Protein AF-0000000078673246 (afdb_homodimer)

Organism: Tetraodon nigroviridis (NCBI:txid99883)

InterPro domains:
  IPR000971 Globin [PF00042] (27-136)
  IPR000971 Globin [PS01033] (2-143)
  IPR002338 Hemoglobin, alpha-type [PR00612] (16-28)
  IPR002338 Hemoglobin, alpha-type [PR00612] (33-43)
  IPR002338 Hemoglobin, alpha-type [PR00612] (49-58)
  IPR002338 Hemoglobin, alpha-type [PR00612] (76-89)
  IPR002338 Hemoglobin, alpha-type [PR00612] (124-140)
  IPR002338 Hemoglobin, alpha-type [cd08927] (3-143)
  IPR002339 Hemoglobin, pi [PR00815] (4-29)
  IPR002339 Hemoglobin, pi [PR00815] (50-59)
  IPR002339 Hemoglobin, pi [PR00815] (74-84)
  IPR002339 Hemoglobin, pi [PR00815] (106-117)
  IPR009050 Globin-like superfamily [SSF46458] (2-143)
  IPR012292 Globin/Protoglobin [G3DSA:1.10.490.10] (2-143)
  IPR050056 Hemoglobin and related oxygen transporters [PTHR11442] (1-143)

Radius of gyration: 19.01 Å; Cα contacts (8 Å, |Δi|>4): 379; chains: 2; bounding box: 44×48×46 Å

Nearest PDB structures (foldseek):
  2aa1-assembly1_A  TM=9.921E-01  e=1.156E-14  Trematomus newnesi
  3gkv-assembly1_A  TM=9.927E-01  e=1.622E-14  Trematomus bernacchii
  1out-assembly1_A  TM=9.884E-01  e=4.068E-14  Oncorhynchus mykiss
  6iyh-assembly1_A-2  TM=9.780E-01  e=3.768E-13  Acipenser persicus
  6iyi-assembly1_A-2  TM=9.779E-01  e=1.093E-12  Acipenser stellatus

pLDDT: mean 97.33, std 4.17, range [61.5, 98.88]

Foldseek 3Di:
DQADPLLLVLQLVLCVVCVVPQLVLLLQLQQCLCVVVVVQCVLVVPDPDSHRPDPVSSVVSSVVSVLVVQCSVVVVPLLVSCVVLLCCCVPVSNPDLVVLLSSLVSSLVSSCVVPVVSCDPVSVVSSNVSSVVNSVSSCVVND/DQADPVLLVLVLVLCVVCVVPQLVLLLQLQQCLCVVVVVQCVLVVPDPDSHRPDPVSSVVSSVVSVLVVQCSVVVVPLLVSCVVLLCCCVPPSNPDLVVLLSSLVSSLVSSCVVPVVSCDVVSVVSSNVSSVVNSVSSCVVND

Structure (mmCIF, N/CA/C/O backbone):
data_AF-0000000078673246-model_v1
#
loop_
_entity.id
_entity.type
_entity.pdbx_description
1 polymer '(spotted green pufferfish) hypothetical protein'
#
loop_
_atom_site.group_PDB
_atom_site.id
_atom_site.type_symbol
_atom_site.label_atom_id
_atom_site.label_alt_id
_atom_site.label_comp_id
_atom_site.label_asym_id
_atom_site.label_entity_id
_atom_site.label_seq_id
_atom_site.pdbx_PDB_ins_code
_atom_site.Cartn_x
_atom_site.Cartn_y
_atom_site.Cartn_z
_atom_site.occupancy
_atom_site.B_iso_or_equiv
_atom_site.auth_seq_id
_atom_site.auth_comp_id
_atom_site.auth_asym_id
_atom_site.auth_atom_id
_atom_site.pdbx_PDB_model_num
ATOM 1 N N . MET A 1 1 ? -14.875 9.75 -2.367 1 61.78 1 MET A N 1
ATOM 2 C CA . MET A 1 1 ? -16.094 9.344 -1.663 1 61.78 1 MET A CA 1
ATOM 3 C C . MET A 1 1 ? -16.156 9.977 -0.279 1 61.78 1 MET A C 1
ATOM 5 O O . MET A 1 1 ? -15.125 10.281 0.319 1 61.78 1 MET A O 1
ATOM 9 N N . SER A 1 2 ? -17.25 10.531 0.011 1 85.94 2 SER A N 1
ATOM 10 C CA . SER A 1 2 ? -17.469 11.18 1.298 1 85.94 2 SER A CA 1
ATOM 11 C C . SER A 1 2 ? -17.297 10.203 2.451 1 85.94 2 SER A C 1
ATOM 13 O O . SER A 1 2 ? -17.625 9.023 2.326 1 85.94 2 SER A O 1
ATOM 15 N N . LEU A 1 3 ? -16.578 10.594 3.539 1 97.75 3 LEU A N 1
ATOM 16 C CA . LEU A 1 3 ? -16.391 9.789 4.738 1 97.75 3 LEU A CA 1
ATOM 17 C C . LEU A 1 3 ? -17.688 9.688 5.531 1 97.75 3 LEU A C 1
ATOM 19 O O . LEU A 1 3 ? -18.328 10.703 5.828 1 97.75 3 LEU A O 1
ATOM 23 N N . THR A 1 4 ? -18.125 8.539 5.789 1 98 4 THR A N 1
ATOM 24 C CA . THR A 1 4 ? -19.297 8.328 6.637 1 98 4 THR A CA 1
ATOM 25 C C . THR A 1 4 ? -18.969 8.617 8.102 1 98 4 THR A C 1
ATOM 27 O O . THR A 1 4 ? -17.797 8.812 8.445 1 98 4 THR A O 1
ATOM 30 N N . LYS A 1 5 ? -20.031 8.664 8.977 1 98.19 5 LYS A N 1
ATOM 31 C CA . LYS A 1 5 ? -19.828 8.812 10.414 1 98.19 5 LYS A CA 1
ATOM 32 C C . LYS A 1 5 ? -18.953 7.684 10.961 1 98.19 5 LYS A C 1
ATOM 34 O O . LYS A 1 5 ? -18.109 7.906 11.82 1 98.19 5 LYS A O 1
ATOM 39 N N . THR A 1 6 ? -19.172 6.457 10.438 1 98.25 6 THR A N 1
ATOM 40 C CA . THR A 1 6 ? -18.406 5.289 10.859 1 98.25 6 THR A CA 1
ATOM 41 C C . THR A 1 6 ? -16.938 5.426 10.461 1 98.25 6 THR A C 1
ATOM 43 O O . THR A 1 6 ? -16.047 5.129 11.25 1 98.25 6 THR A O 1
ATOM 46 N N . ASP A 1 7 ? -16.703 5.902 9.227 1 98.62 7 ASP A N 1
ATOM 47 C CA . ASP A 1 7 ? -15.328 6.141 8.773 1 98.62 7 ASP A CA 1
ATOM 48 C C . ASP A 1 7 ? -14.609 7.125 9.695 1 98.62 7 ASP A C 1
ATOM 50 O O . ASP A 1 7 ? -13.492 6.859 10.141 1 98.62 7 ASP A O 1
ATOM 54 N N . LYS A 1 8 ? -15.273 8.25 9.945 1 98.81 8 LYS A N 1
ATOM 55 C CA . LYS A 1 8 ? -14.656 9.312 10.742 1 98.81 8 LYS A CA 1
ATOM 56 C C . LYS A 1 8 ? -14.359 8.828 12.156 1 98.81 8 LYS A C 1
ATOM 58 O O . LYS A 1 8 ? -13.289 9.117 12.703 1 98.81 8 LYS A O 1
ATOM 63 N N . ALA A 1 9 ? -15.227 8.094 12.758 1 98.75 9 ALA A N 1
ATOM 64 C CA . ALA A 1 9 ? -15.023 7.566 14.109 1 98.75 9 ALA A CA 1
ATOM 65 C C . ALA A 1 9 ? -13.844 6.598 14.148 1 98.75 9 ALA A C 1
ATOM 67 O O . ALA A 1 9 ? -13.039 6.629 15.07 1 98.75 9 ALA A O 1
ATOM 68 N N . ALA A 1 10 ? -13.758 5.703 13.164 1 98.81 10 ALA A N 1
ATOM 69 C CA . ALA A 1 10 ? -12.672 4.73 13.086 1 98.81 10 ALA A CA 1
ATOM 70 C C . ALA A 1 10 ? -11.32 5.426 12.922 1 98.81 10 ALA A C 1
ATOM 72 O O . ALA A 1 10 ? -10.336 5.039 13.555 1 98.81 10 ALA A O 1
ATOM 73 N N . VAL A 1 11 ? -11.297 6.445 12.094 1 98.88 11 VAL A N 1
ATOM 74 C CA . VAL A 1 11 ? -10.062 7.188 11.852 1 98.88 11 VAL A CA 1
ATOM 75 C C . VAL A 1 11 ? -9.625 7.902 13.133 1 98.88 11 VAL A C 1
ATOM 77 O O . VAL A 1 11 ? -8.453 7.863 13.5 1 98.88 11 V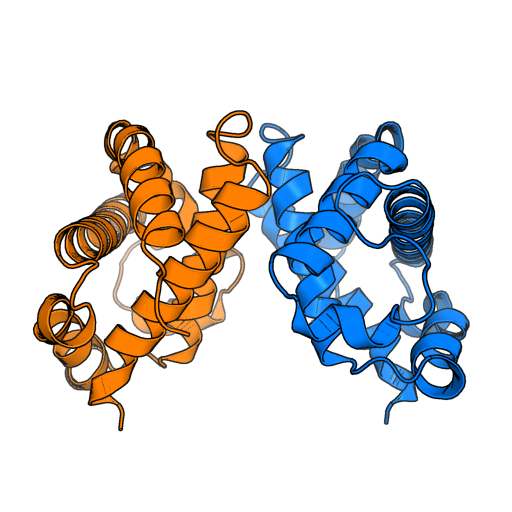AL A O 1
ATOM 80 N N . LYS A 1 12 ? -10.547 8.562 13.812 1 98.81 12 LYS A N 1
ATOM 81 C CA . LYS A 1 12 ? -10.219 9.266 15.047 1 98.81 12 LYS A CA 1
ATOM 82 C C . LYS A 1 12 ? -9.719 8.305 16.109 1 98.81 12 LYS A C 1
ATOM 84 O O . LYS A 1 12 ? -8.766 8.602 16.828 1 98.81 12 LYS A O 1
ATOM 89 N N . ALA A 1 13 ? -10.336 7.188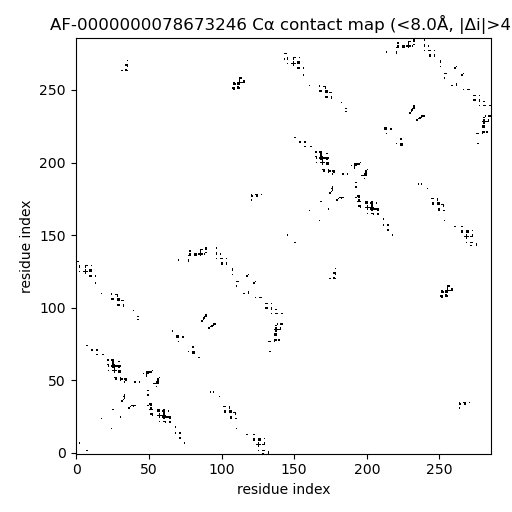 16.25 1 98.81 13 ALA A N 1
ATOM 90 C CA . ALA A 1 13 ? -9.906 6.18 17.219 1 98.81 13 ALA A CA 1
ATOM 91 C C . ALA A 1 13 ? -8.5 5.676 16.891 1 98.81 13 ALA A C 1
ATOM 93 O O . ALA A 1 13 ? -7.664 5.531 17.781 1 98.81 13 ALA A O 1
ATOM 94 N N . LEU A 1 14 ? -8.273 5.367 15.641 1 98.75 14 LEU A N 1
ATOM 95 C CA . LEU A 1 14 ? -6.949 4.926 15.211 1 98.75 14 LEU A CA 1
ATOM 96 C C . LEU A 1 14 ? -5.902 6.004 15.477 1 98.75 14 LEU A C 1
ATOM 98 O O . LEU A 1 14 ? -4.812 5.711 15.969 1 98.75 14 LEU A O 1
ATOM 102 N N . TRP A 1 15 ? -6.246 7.238 15.148 1 98.75 15 TRP A N 1
ATOM 103 C CA . TRP A 1 15 ? -5.312 8.344 15.344 1 98.75 15 TRP A CA 1
ATOM 104 C C . TRP A 1 15 ? -4.938 8.492 16.812 1 98.75 15 TRP A C 1
ATOM 106 O O . TRP A 1 15 ? -3.799 8.828 17.141 1 98.75 15 TRP A O 1
ATOM 116 N N . ASN A 1 16 ? -5.879 8.289 17.703 1 98.44 16 ASN A N 1
ATOM 117 C CA . ASN A 1 16 ? -5.59 8.359 19.125 1 98.44 16 ASN A CA 1
ATOM 118 C C . ASN A 1 16 ? -4.461 7.406 19.516 1 98.44 16 ASN A C 1
ATOM 120 O O . ASN A 1 16 ? -3.689 7.695 20.438 1 98.44 16 ASN A O 1
ATOM 124 N N . LYS A 1 17 ? -4.363 6.324 18.859 1 97.88 17 LYS A N 1
ATOM 125 C CA . LYS A 1 17 ? -3.27 5.383 19.078 1 97.88 17 LYS A CA 1
ATOM 126 C C . LYS A 1 17 ? -1.996 5.844 18.375 1 97.88 17 LYS A C 1
ATOM 128 O O . LYS A 1 17 ? -0.914 5.832 18.969 1 97.88 17 LYS A O 1
ATOM 133 N N . LEU A 1 18 ? -2.104 6.277 17.125 1 98.38 18 LEU A N 1
ATOM 134 C CA . LEU A 1 18 ? -0.963 6.637 16.297 1 98.38 18 LEU A CA 1
ATOM 135 C C . LEU A 1 18 ? -0.263 7.879 16.828 1 98.38 18 LEU A C 1
ATOM 137 O O . LEU A 1 18 ? 0.96 8 16.734 1 98.38 18 LEU A O 1
ATOM 141 N N . SER A 1 19 ? -1.047 8.773 17.406 1 97.69 19 SER A N 1
ATOM 142 C CA . SER A 1 19 ? -0.532 10.086 17.797 1 97.69 19 SER A CA 1
ATOM 143 C C . SER A 1 19 ? 0.529 9.961 18.891 1 97.69 19 SER A C 1
ATOM 145 O O . SER A 1 19 ? 1.332 10.875 19.078 1 97.69 19 SER A O 1
ATOM 147 N N . LYS A 1 20 ? 0.595 8.852 19.531 1 97.25 20 LYS A N 1
ATOM 148 C CA . LYS A 1 20 ? 1.567 8.609 20.594 1 97.25 20 LYS A CA 1
ATOM 149 C C . LYS A 1 20 ? 2.922 8.203 20.016 1 97.25 20 LYS A C 1
ATOM 151 O O . LYS A 1 20 ? 3.93 8.203 20.719 1 97.25 20 LYS A O 1
ATOM 156 N N . SER A 1 21 ? 2.932 7.918 18.688 1 97.25 21 SER A N 1
ATOM 157 C CA . SER A 1 21 ? 4.145 7.43 18.047 1 97.25 21 SER A CA 1
ATOM 158 C C . SER A 1 21 ? 4.363 8.109 16.703 1 97.25 21 SER A C 1
ATOM 160 O O . SER A 1 21 ? 4.871 7.496 15.758 1 97.25 21 SER A O 1
ATOM 162 N N . VAL A 1 22 ? 3.977 9.297 16.547 1 97 22 VAL A N 1
ATOM 163 C CA . VAL A 1 22 ? 3.955 9.953 15.242 1 97 22 VAL A CA 1
ATOM 164 C C . VAL A 1 22 ? 5.383 10.102 14.719 1 97 22 VAL A C 1
ATOM 166 O O . VAL A 1 22 ? 5.613 10.016 13.508 1 97 22 VAL A O 1
ATOM 169 N N . ASP A 1 23 ? 6.387 10.312 15.648 1 97.62 23 ASP A N 1
ATOM 170 C CA . ASP A 1 23 ? 7.773 10.461 15.211 1 97.62 23 ASP A CA 1
ATOM 171 C C . ASP A 1 23 ? 8.281 9.188 14.539 1 97.62 23 ASP A C 1
ATOM 173 O O . ASP A 1 23 ? 8.898 9.25 13.477 1 97.62 23 ASP A O 1
ATOM 177 N N . VAL A 1 24 ? 8 8.078 15.18 1 98.12 24 VAL A N 1
ATOM 178 C CA . VAL A 1 24 ? 8.445 6.789 14.648 1 98.12 24 VAL A CA 1
ATOM 179 C C . VAL A 1 24 ? 7.699 6.48 13.359 1 98.12 24 VAL A C 1
ATOM 181 O O . VAL A 1 24 ? 8.312 6.102 12.359 1 98.12 24 VAL A O 1
ATOM 184 N N . ILE A 1 25 ? 6.387 6.699 13.289 1 98.69 25 ILE A N 1
ATOM 185 C CA . ILE A 1 25 ? 5.562 6.395 12.117 1 98.69 25 ILE A CA 1
ATOM 186 C C . ILE A 1 25 ? 6 7.266 10.945 1 98.69 25 ILE A C 1
ATOM 188 O O . ILE A 1 25 ? 6.207 6.766 9.836 1 98.69 25 ILE A O 1
ATOM 192 N N . GLY A 1 26 ? 6.141 8.562 11.211 1 98.81 26 GLY A N 1
ATOM 193 C CA . GLY A 1 26 ? 6.527 9.484 10.164 1 98.81 26 GLY A CA 1
ATOM 194 C C . GLY A 1 26 ? 7.902 9.203 9.586 1 98.81 26 GLY A C 1
ATOM 195 O O . GLY A 1 26 ? 8.086 9.219 8.367 1 98.81 26 GLY A O 1
ATOM 196 N N . ALA A 1 27 ? 8.891 8.977 10.484 1 98.75 27 ALA A N 1
ATOM 197 C CA . ALA A 1 27 ? 10.25 8.664 10.039 1 98.75 27 ALA A CA 1
ATOM 198 C C . ALA A 1 27 ? 10.266 7.41 9.164 1 98.75 27 ALA A C 1
ATOM 200 O O . ALA A 1 27 ? 10.898 7.395 8.109 1 98.75 27 ALA A O 1
ATOM 201 N N . GLU A 1 28 ? 9.555 6.406 9.586 1 98.75 28 GLU A N 1
ATOM 202 C CA . GLU A 1 28 ? 9.508 5.141 8.859 1 98.75 28 GLU A CA 1
ATOM 203 C C . GLU A 1 28 ? 8.773 5.301 7.527 1 98.75 28 GLU A C 1
ATOM 205 O O . GLU A 1 28 ? 9.266 4.871 6.484 1 98.75 28 GLU A O 1
ATOM 210 N N . ALA A 1 29 ? 7.617 5.957 7.527 1 98.88 29 ALA A N 1
ATOM 211 C CA . ALA A 1 29 ? 6.789 6.07 6.332 1 98.88 29 ALA A CA 1
ATOM 212 C C . ALA A 1 29 ? 7.453 6.957 5.281 1 98.88 29 ALA A C 1
ATOM 214 O O . ALA A 1 29 ? 7.539 6.582 4.109 1 98.88 29 ALA A O 1
ATOM 215 N N . PHE A 1 30 ? 7.914 8.102 5.742 1 98.88 30 PHE A N 1
ATOM 216 C CA . PHE A 1 30 ? 8.562 9.023 4.816 1 98.88 30 PHE A CA 1
ATOM 217 C C . PHE A 1 30 ? 9.867 8.438 4.293 1 98.88 30 PHE A C 1
ATOM 219 O O . PHE A 1 30 ? 10.164 8.539 3.1 1 98.88 30 PHE A O 1
ATOM 226 N N . GLY A 1 31 ? 10.633 7.859 5.129 1 98.81 31 GLY A N 1
ATOM 227 C CA . GLY A 1 31 ? 11.844 7.188 4.703 1 98.81 31 GLY A CA 1
ATOM 228 C C . GLY A 1 31 ? 11.594 6.082 3.693 1 98.81 31 GLY A C 1
ATOM 229 O O . GLY A 1 31 ? 12.32 5.961 2.705 1 98.81 31 GLY A O 1
ATOM 230 N N . ARG A 1 32 ? 10.617 5.258 3.902 1 98.81 32 ARG A N 1
ATOM 231 C CA . ARG A 1 32 ? 10.258 4.203 2.959 1 98.81 32 ARG A CA 1
ATOM 232 C C . ARG A 1 32 ? 9.82 4.789 1.622 1 98.81 32 ARG A C 1
ATOM 234 O O . ARG A 1 32 ? 10.125 4.238 0.563 1 98.81 32 ARG A O 1
ATOM 241 N N . MET A 1 33 ? 9.094 5.922 1.707 1 98.81 33 MET A N 1
ATOM 242 C CA . MET A 1 33 ? 8.711 6.535 0.438 1 98.81 33 MET A CA 1
ATOM 243 C C . MET A 1 33 ? 9.945 6.871 -0.394 1 98.81 33 MET A C 1
ATOM 245 O O . MET A 1 33 ? 10.016 6.531 -1.576 1 98.81 33 MET A O 1
ATOM 249 N N . LEU A 1 34 ? 10.945 7.492 0.223 1 98.62 34 LEU A N 1
ATOM 250 C CA . LEU A 1 34 ? 12.141 7.902 -0.502 1 98.62 34 LEU A CA 1
ATOM 251 C C . LEU A 1 34 ? 12.906 6.691 -1.024 1 98.62 34 LEU A C 1
ATOM 253 O O . LEU A 1 34 ? 13.445 6.723 -2.133 1 98.62 34 LEU A O 1
ATOM 257 N N . LEU A 1 35 ? 12.938 5.672 -0.293 1 98.19 35 LEU A N 1
ATOM 258 C CA . LEU A 1 35 ? 13.742 4.504 -0.641 1 98.19 35 LEU A CA 1
ATOM 259 C C . LEU A 1 35 ? 13.016 3.633 -1.666 1 98.19 35 LEU A C 1
ATOM 261 O O . LEU A 1 35 ? 13.625 3.182 -2.639 1 98.19 35 LEU A O 1
ATOM 265 N N . VAL A 1 36 ? 11.758 3.367 -1.531 1 97.88 36 VAL A N 1
ATOM 266 C CA . VAL A 1 36 ? 10.977 2.443 -2.348 1 97.88 36 VAL A CA 1
ATOM 267 C C . VAL A 1 36 ? 10.539 3.135 -3.637 1 97.88 36 VAL A C 1
ATOM 269 O O . VAL A 1 36 ? 10.445 2.498 -4.688 1 97.88 36 VAL A O 1
ATOM 272 N N . TYR A 1 37 ? 10.258 4.395 -3.533 1 97.75 37 TYR A N 1
ATOM 273 C CA . TYR A 1 37 ? 9.844 5.207 -4.672 1 97.75 37 TYR A CA 1
ATOM 274 C C . TYR A 1 37 ? 10.844 6.328 -4.938 1 97.75 37 TYR A C 1
ATOM 276 O O . TYR A 1 37 ? 10.516 7.508 -4.773 1 97.75 37 TYR A O 1
ATOM 284 N N . PRO A 1 38 ? 11.969 5.98 -5.48 1 97.19 38 PRO A N 1
ATOM 285 C CA . PRO A 1 38 ? 13.07 6.934 -5.559 1 97.19 38 PRO A CA 1
ATOM 286 C C . PRO A 1 38 ? 12.773 8.117 -6.477 1 97.19 38 PRO A C 1
ATOM 288 O O . PRO A 1 38 ? 13.445 9.148 -6.406 1 97.19 38 PRO A O 1
ATOM 291 N N . GLN A 1 39 ? 11.766 8.039 -7.34 1 96.81 39 GLN A N 1
ATOM 292 C CA . GLN A 1 39 ? 11.383 9.164 -8.18 1 96.81 39 GLN A CA 1
ATOM 293 C C . GLN A 1 39 ? 10.906 10.344 -7.332 1 96.81 39 GLN A C 1
ATOM 295 O O . GLN A 1 39 ? 10.883 11.484 -7.801 1 96.81 39 GLN A O 1
ATOM 300 N N . THR A 1 40 ? 10.539 10.141 -6.055 1 98.06 40 THR A N 1
ATOM 301 C CA . THR A 1 40 ? 10.062 11.203 -5.176 1 98.06 40 THR A CA 1
ATOM 302 C C . THR A 1 40 ? 11.227 12.031 -4.648 1 98.06 40 THR A C 1
ATOM 304 O O . THR A 1 40 ? 11.023 13.133 -4.133 1 98.06 40 THR A O 1
ATOM 307 N N . LYS A 1 41 ? 12.43 11.555 -4.77 1 97.69 41 LYS A N 1
ATOM 308 C CA . LYS A 1 41 ? 13.609 12.219 -4.234 1 97.69 41 LYS A CA 1
ATOM 309 C C . LYS A 1 41 ? 13.852 13.555 -4.926 1 97.69 41 LYS A C 1
ATOM 311 O O . LYS A 1 41 ? 14.531 14.43 -4.383 1 97.69 41 LYS A O 1
ATOM 316 N N . ILE A 1 42 ? 13.258 13.719 -6.09 1 97.56 42 ILE A N 1
ATOM 317 C CA . ILE A 1 42 ? 13.508 14.906 -6.895 1 97.56 42 ILE A CA 1
ATOM 318 C C . ILE A 1 42 ? 13.062 16.156 -6.125 1 97.56 42 ILE A C 1
ATOM 320 O O . ILE A 1 42 ? 13.648 17.219 -6.277 1 97.56 42 ILE A O 1
ATOM 324 N N . TYR A 1 43 ? 12.117 16.062 -5.23 1 97.44 43 TYR A N 1
ATOM 325 C CA . TYR A 1 43 ? 11.547 17.188 -4.508 1 97.44 43 TYR A CA 1
ATOM 326 C C . TYR A 1 43 ? 12.398 17.562 -3.297 1 97.44 43 TYR A C 1
ATOM 328 O O . TYR A 1 43 ? 12.172 18.578 -2.656 1 97.44 43 TYR A O 1
ATOM 336 N N . PHE A 1 44 ? 13.414 16.734 -3.047 1 98.12 44 PHE A N 1
ATOM 337 C CA . PHE A 1 44 ? 14.227 16.906 -1.851 1 98.12 44 PHE A CA 1
ATOM 338 C C . PHE A 1 44 ? 15.711 16.938 -2.205 1 98.12 44 PHE A C 1
ATOM 340 O O . PHE A 1 44 ? 16.562 16.609 -1.372 1 98.12 44 PHE A O 1
ATOM 347 N N . SER A 1 45 ? 16.031 17.219 -3.402 1 94.19 45 SER A N 1
ATOM 348 C CA . SER A 1 45 ? 17.375 17.156 -3.971 1 94.19 45 SER A CA 1
ATOM 349 C C . SER A 1 45 ? 18.312 18.141 -3.295 1 94.19 45 SER A C 1
ATOM 351 O O . SER A 1 45 ? 19.531 18 -3.367 1 94.19 45 SER A O 1
ATOM 353 N N . LYS A 1 46 ? 17.719 19.156 -2.582 1 95.5 46 LYS A N 1
ATOM 354 C CA . LYS A 1 46 ? 18.547 20.188 -1.971 1 95.5 46 LYS A CA 1
ATOM 355 C C . LYS A 1 46 ? 18.953 19.797 -0.554 1 95.5 46 LYS A C 1
ATOM 357 O O . LYS A 1 46 ? 19.734 20.5 0.092 1 95.5 46 LYS A O 1
ATOM 362 N N . TRP A 1 47 ? 18.438 18.656 -0.128 1 96.25 47 TRP A N 1
ATOM 363 C CA . TRP A 1 47 ? 18.781 18.188 1.212 1 96.25 47 TRP A CA 1
ATOM 364 C C . TRP A 1 47 ? 20.172 17.578 1.233 1 96.25 47 TRP A C 1
ATOM 366 O O . TRP A 1 47 ? 20.641 17.031 0.228 1 96.25 47 TRP A O 1
ATOM 376 N N . GLY A 1 48 ? 20.844 17.719 2.297 1 95 48 GLY A N 1
ATOM 377 C CA . GLY A 1 48 ? 22.188 17.172 2.449 1 95 48 GLY A CA 1
ATOM 378 C C . GLY A 1 48 ? 22.203 15.664 2.604 1 95 48 GLY A C 1
ATOM 379 O O . GLY A 1 48 ? 23.141 15 2.168 1 95 48 GLY A O 1
ATOM 380 N N . ASP A 1 49 ? 21.25 15.055 3.344 1 97.19 49 ASP A N 1
ATOM 381 C CA . ASP A 1 49 ? 21.188 13.617 3.613 1 97.19 49 ASP A CA 1
ATOM 382 C C . ASP A 1 49 ? 19.734 13.125 3.572 1 97.19 49 ASP A C 1
ATOM 384 O O . ASP A 1 49 ? 18.969 13.344 4.512 1 97.19 49 ASP A O 1
ATOM 388 N N . ILE A 1 50 ? 19.391 12.367 2.541 1 96.94 50 ILE A N 1
ATOM 389 C CA . ILE A 1 50 ? 18.016 11.906 2.395 1 96.94 50 ILE A CA 1
ATOM 390 C C . ILE A 1 50 ? 17.938 10.406 2.66 1 96.94 50 ILE A C 1
ATOM 392 O O . ILE A 1 50 ? 17 9.734 2.227 1 96.94 50 ILE A O 1
ATOM 396 N N . SER A 1 51 ? 19.047 9.82 3.299 1 96.75 51 SER A N 1
ATOM 397 C CA . SER A 1 51 ? 19.062 8.398 3.6 1 96.75 51 SER A CA 1
ATOM 398 C C . SER A 1 51 ? 18.047 8.047 4.68 1 96.75 51 SER A C 1
ATOM 400 O O . SER A 1 51 ? 17.688 8.891 5.5 1 96.75 51 SER A O 1
ATOM 402 N N . PHE A 1 52 ? 17.578 6.812 4.629 1 97.19 52 PHE A N 1
ATOM 403 C CA . PHE A 1 52 ? 16.656 6.32 5.645 1 97.19 52 PHE A CA 1
ATOM 404 C C . PHE A 1 52 ? 17.234 6.52 7.043 1 97.19 52 PHE A C 1
ATOM 406 O O . PHE A 1 52 ? 18.375 6.129 7.309 1 97.19 52 PHE A O 1
ATOM 413 N N . GLY A 1 53 ? 16.547 7.188 7.91 1 96.06 53 GLY A N 1
ATOM 414 C CA . GLY A 1 53 ? 16.953 7.375 9.289 1 96.06 53 GLY A CA 1
ATOM 415 C C . GLY A 1 53 ? 17.75 8.648 9.508 1 96.06 53 GLY A C 1
ATOM 416 O O . GLY A 1 53 ? 18.078 9 10.648 1 96.06 53 GLY A O 1
ATOM 417 N N . SER A 1 54 ? 18.094 9.391 8.477 1 97.94 54 SER A N 1
ATOM 418 C CA . SER A 1 54 ? 18.781 10.656 8.648 1 97.94 54 SER A CA 1
ATOM 419 C C . SER A 1 54 ? 17.922 11.664 9.398 1 97.94 54 SER A C 1
ATOM 421 O O . SER A 1 54 ? 16.703 11.508 9.461 1 97.94 54 SER A O 1
ATOM 423 N N . SER A 1 55 ? 18.531 12.711 9.953 1 98.12 55 SER A N 1
ATOM 424 C CA . SER A 1 55 ? 17.828 13.734 10.719 1 98.12 55 SER A CA 1
ATOM 425 C C . SER A 1 55 ? 16.812 14.477 9.844 1 98.12 55 SER A C 1
ATOM 427 O O . SER A 1 55 ? 15.695 14.758 10.273 1 98.12 55 SER A O 1
ATOM 429 N N . GLN A 1 56 ? 17.203 14.773 8.633 1 98.31 56 GLN A N 1
ATOM 430 C CA . GLN A 1 56 ? 16.297 15.5 7.738 1 98.31 56 GLN A CA 1
ATOM 431 C C . GLN A 1 56 ? 15.07 14.664 7.395 1 98.31 56 GLN A C 1
ATOM 433 O O . GLN A 1 56 ? 13.953 15.188 7.34 1 98.31 56 GLN A O 1
ATOM 438 N N . VAL A 1 57 ? 15.266 13.383 7.184 1 98.31 57 VAL A N 1
ATOM 439 C CA . VAL A 1 57 ? 14.172 12.477 6.859 1 98.31 57 VAL A CA 1
ATOM 440 C C . VAL A 1 57 ? 13.258 12.32 8.07 1 98.31 57 VAL A C 1
ATOM 442 O O . VAL A 1 57 ? 12.031 12.406 7.945 1 98.31 57 VAL A O 1
ATOM 445 N N . LYS A 1 58 ? 13.82 12.195 9.234 1 98.44 58 LYS A N 1
ATOM 446 C CA . LYS A 1 58 ? 13.039 12.07 10.461 1 98.44 58 LYS A CA 1
ATOM 447 C C . LYS A 1 58 ? 12.234 13.336 10.727 1 98.44 58 LYS A C 1
ATOM 449 O O . LYS A 1 58 ? 11.055 13.266 11.07 1 98.44 58 LYS A O 1
ATOM 454 N N . ASN A 1 59 ? 12.867 14.461 10.578 1 98.19 59 ASN A N 1
ATOM 455 C CA . ASN A 1 59 ? 12.203 15.734 10.828 1 98.19 59 ASN A CA 1
ATOM 456 C C . ASN A 1 59 ? 11.039 15.961 9.859 1 98.19 59 ASN A C 1
ATOM 458 O O . ASN A 1 59 ? 9.961 16.391 10.266 1 98.19 59 ASN A O 1
ATOM 462 N N . HIS A 1 60 ? 11.234 15.609 8.57 1 98.44 60 HIS A N 1
ATOM 463 C CA . HIS A 1 60 ? 10.156 15.797 7.613 1 98.44 60 HIS A CA 1
ATOM 464 C C . HIS A 1 60 ? 9.039 14.789 7.832 1 98.44 60 HIS A C 1
ATOM 466 O O . HIS A 1 60 ? 7.859 15.094 7.625 1 98.44 60 HIS A O 1
ATOM 472 N N . GLY A 1 61 ? 9.438 13.555 8.25 1 98.62 61 GLY A N 1
ATOM 473 C CA . GLY A 1 61 ? 8.422 12.586 8.641 1 98.62 61 GLY A CA 1
ATOM 474 C C . GLY A 1 61 ? 7.496 13.109 9.727 1 98.62 61 GLY A C 1
ATOM 475 O O . GLY A 1 61 ? 6.285 12.891 9.664 1 98.62 61 GLY A O 1
ATOM 476 N N . LYS A 1 62 ? 8.086 13.805 10.641 1 98.25 62 LYS A N 1
ATOM 477 C CA . LYS A 1 62 ? 7.293 14.414 11.703 1 98.25 62 LYS A CA 1
ATOM 478 C C . LYS A 1 62 ? 6.359 15.492 11.148 1 98.25 62 LYS A C 1
ATOM 480 O O . LYS A 1 62 ? 5.211 15.602 11.578 1 98.25 62 LYS A O 1
ATOM 485 N N . ILE A 1 63 ? 6.801 16.266 10.234 1 98.25 63 ILE A N 1
ATOM 486 C CA . ILE A 1 63 ? 5.992 17.297 9.609 1 98.25 63 ILE A CA 1
ATOM 487 C C . ILE A 1 63 ? 4.816 16.672 8.867 1 98.25 63 ILE A C 1
ATOM 489 O O . ILE A 1 63 ? 3.684 17.141 8.961 1 98.25 63 ILE A O 1
ATOM 493 N N . VAL A 1 64 ? 5.098 15.617 8.117 1 98.5 64 VAL A N 1
ATOM 494 C CA . VAL A 1 64 ? 4.066 14.891 7.383 1 98.5 64 VAL A CA 1
ATOM 495 C C . VAL A 1 64 ? 2.975 14.43 8.352 1 98.5 64 VAL A C 1
ATOM 497 O O . VAL A 1 64 ? 1.786 14.641 8.094 1 98.5 64 VAL A O 1
ATOM 500 N N . MET A 1 65 ? 3.365 13.805 9.492 1 98.69 65 MET A N 1
ATOM 501 C CA . MET A 1 65 ? 2.385 13.305 10.453 1 98.69 65 MET A CA 1
ATOM 502 C C . MET A 1 65 ? 1.63 14.461 11.109 1 98.69 65 MET A C 1
ATOM 504 O O . MET A 1 65 ? 0.456 14.32 11.453 1 98.69 65 MET A O 1
ATOM 508 N N . GLY A 1 66 ? 2.271 15.617 11.266 1 98.5 66 GLY A N 1
ATOM 509 C CA . GLY A 1 66 ? 1.558 16.812 11.68 1 98.5 66 GLY A CA 1
ATOM 510 C C . GLY A 1 66 ? 0.471 17.219 10.703 1 98.5 66 GLY A C 1
ATOM 511 O O . GLY A 1 66 ? -0.604 17.672 11.117 1 98.5 66 GLY A O 1
ATOM 512 N N . GLY A 1 67 ? 0.77 17.125 9.383 1 98.44 67 GLY A N 1
ATOM 513 C CA . GLY A 1 67 ? -0.25 17.359 8.367 1 98.44 67 GLY A CA 1
ATOM 514 C C . GLY A 1 67 ? -1.423 16.406 8.484 1 98.44 67 GLY A C 1
ATOM 515 O O . GLY A 1 67 ? -2.578 16.812 8.336 1 98.44 67 GLY A O 1
ATOM 516 N N . ILE A 1 68 ? -1.124 15.148 8.75 1 98.75 68 ILE A N 1
ATOM 517 C CA . ILE A 1 68 ? -2.188 14.164 8.922 1 98.75 68 ILE A CA 1
ATOM 518 C C . ILE A 1 68 ? -2.986 14.492 10.18 1 98.75 68 ILE A C 1
ATOM 520 O O . ILE A 1 68 ? -4.211 14.352 10.203 1 98.75 68 ILE A O 1
ATOM 524 N N . ALA A 1 69 ? -2.338 14.93 11.273 1 98.69 69 ALA A N 1
ATOM 525 C CA . ALA A 1 69 ? -3.035 15.383 12.469 1 98.69 69 ALA A CA 1
ATOM 526 C C . ALA A 1 69 ? -4.012 16.5 12.148 1 98.69 69 ALA A C 1
ATOM 528 O O . ALA A 1 69 ? -5.148 16.516 12.625 1 98.69 69 ALA A O 1
ATOM 529 N N . THR A 1 70 ? -3.562 17.469 11.359 1 98.69 70 THR A N 1
ATOM 530 C CA . THR A 1 70 ? -4.414 18.562 10.93 1 98.69 70 THR A CA 1
ATOM 531 C C . THR A 1 70 ? -5.629 18.047 10.164 1 98.69 70 THR A C 1
ATOM 533 O O . THR A 1 70 ? -6.75 18.516 10.383 1 98.69 70 THR A O 1
ATOM 536 N N . ALA A 1 71 ? -5.395 17.094 9.258 1 98.81 71 ALA A N 1
ATOM 537 C CA . ALA A 1 71 ? -6.484 16.5 8.492 1 98.81 71 ALA A CA 1
ATOM 538 C C . ALA A 1 71 ? -7.492 15.812 9.414 1 98.81 71 ALA A C 1
ATOM 540 O O . ALA A 1 71 ? -8.703 15.953 9.234 1 98.81 71 ALA A O 1
ATOM 541 N N . VAL A 1 72 ? -6.992 15.055 10.438 1 98.88 72 VAL A N 1
ATOM 542 C CA . VAL A 1 72 ? -7.879 14.383 11.375 1 98.88 72 VAL A CA 1
ATOM 543 C C . VAL A 1 72 ? -8.703 15.422 12.133 1 98.88 72 VAL A C 1
ATOM 545 O O . VAL A 1 72 ? -9.914 15.258 12.305 1 98.88 72 VAL A O 1
ATOM 548 N N . ALA A 1 73 ? -8.109 16.531 12.531 1 98.69 73 ALA A N 1
ATOM 549 C CA . ALA A 1 73 ? -8.789 17.594 13.273 1 98.69 73 ALA A CA 1
ATOM 550 C C . ALA A 1 73 ? -9.844 18.281 12.414 1 98.69 73 ALA A C 1
ATOM 552 O O . ALA A 1 73 ? -10.844 18.797 12.93 1 98.69 73 ALA A O 1
ATOM 553 N N . ASN A 1 74 ? -9.641 18.297 11.141 1 98.69 74 ASN A N 1
ATOM 554 C CA . ASN A 1 74 ? -10.547 18.938 10.203 1 98.69 74 ASN A CA 1
ATOM 555 C C . ASN A 1 74 ? -11.281 17.922 9.336 1 98.69 74 ASN A C 1
ATOM 557 O O . ASN A 1 74 ? -11.562 18.188 8.164 1 98.69 74 ASN A O 1
ATOM 561 N N . ILE A 1 75 ? -11.555 16.719 9.82 1 98.75 75 ILE A N 1
ATOM 562 C CA . ILE A 1 75 ? -12.023 15.57 9.047 1 98.75 75 ILE A CA 1
ATOM 563 C C . ILE A 1 75 ? -13.406 15.875 8.461 1 98.75 75 ILE A C 1
ATOM 565 O O . ILE A 1 75 ? -13.797 15.289 7.449 1 98.75 75 ILE A O 1
ATOM 569 N N . ASP A 1 76 ? -14.125 16.875 9.008 1 98.38 76 ASP A N 1
ATOM 570 C CA . ASP A 1 76 ? -15.461 17.203 8.531 1 98.38 76 ASP A CA 1
ATOM 571 C C . ASP A 1 76 ? -15.406 18.156 7.344 1 98.38 76 ASP A C 1
ATOM 573 O O . ASP A 1 76 ? -16.406 18.344 6.637 1 98.38 76 ASP A O 1
ATOM 577 N N . ASP A 1 77 ? -14.266 18.812 7.129 1 98.12 77 ASP A N 1
ATOM 578 C CA . ASP A 1 77 ? -14.031 19.703 5.992 1 98.12 77 ASP A CA 1
ATOM 579 C C . ASP A 1 77 ? -12.555 19.75 5.625 1 98.12 77 ASP A C 1
ATOM 581 O O . ASP A 1 77 ? -11.875 20.75 5.879 1 98.12 77 ASP A O 1
ATOM 585 N N . LEU A 1 78 ? -12.133 18.766 4.891 1 98.44 78 LEU A N 1
ATOM 586 C CA . LEU A 1 78 ? -10.727 18.578 4.566 1 98.44 78 LEU A CA 1
ATOM 587 C C . LEU A 1 78 ? -10.25 19.656 3.592 1 98.44 78 LEU A C 1
ATOM 589 O O . LEU A 1 78 ? -9.125 20.156 3.703 1 98.44 78 LEU A O 1
ATOM 593 N N . THR A 1 79 ? -11.094 20 2.633 1 97.31 79 THR A N 1
ATOM 594 C CA . THR A 1 79 ? -10.711 20.984 1.623 1 97.31 79 THR A CA 1
ATOM 595 C C . THR A 1 79 ? -10.336 22.312 2.273 1 97.31 79 THR A C 1
ATOM 597 O O . THR A 1 79 ? -9.258 22.859 2.018 1 97.31 79 THR A O 1
ATOM 600 N N . SER A 1 80 ? -11.18 22.844 3.123 1 97.88 80 SER A N 1
ATOM 601 C CA . SER A 1 80 ? -10.883 24.078 3.824 1 97.88 80 SER A CA 1
ATOM 602 C C . SER A 1 80 ? -9.75 23.891 4.832 1 97.88 80 SER A C 1
ATOM 604 O O . SER A 1 80 ? -8.891 24.766 4.98 1 97.88 80 SER A O 1
ATOM 606 N N . GLY A 1 81 ? -9.727 22.75 5.5 1 98.12 81 GLY A N 1
ATOM 607 C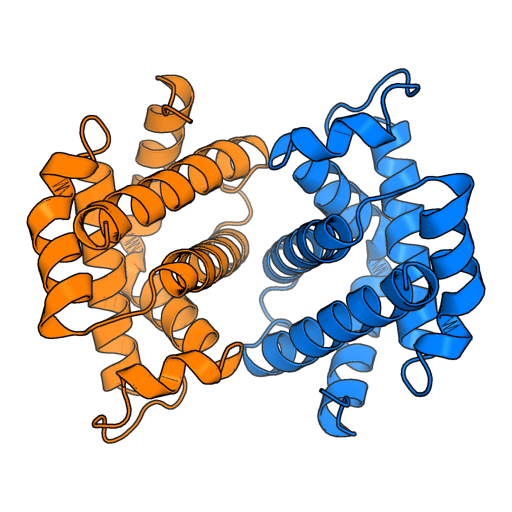 CA . GLY A 1 81 ? -8.766 22.484 6.562 1 98.12 81 GLY A CA 1
ATOM 608 C C . GLY A 1 81 ? -7.344 22.328 6.055 1 98.12 81 GLY A C 1
ATOM 609 O O . GLY A 1 81 ? -6.391 22.625 6.777 1 98.12 81 GLY A O 1
ATOM 610 N N . LEU A 1 82 ? -7.211 21.891 4.773 1 98.25 82 LEU A N 1
ATOM 611 C CA . LEU A 1 82 ? -5.879 21.625 4.238 1 98.25 82 LEU A CA 1
ATOM 612 C C . LEU A 1 82 ? -5.527 22.609 3.131 1 98.25 82 LEU A C 1
ATOM 614 O O . LEU A 1 82 ? -4.594 22.375 2.359 1 98.25 82 LEU A O 1
ATOM 618 N N . GLN A 1 83 ? -6.238 23.703 3.102 1 97.88 83 GLN A N 1
ATOM 619 C CA . GLN A 1 83 ? -6.105 24.656 2.002 1 97.88 83 GLN A CA 1
ATOM 620 C C . GLN A 1 83 ? -4.688 25.219 1.93 1 97.88 83 GLN A C 1
ATOM 622 O O . GLN A 1 83 ? -4.102 25.297 0.848 1 97.88 83 GLN A O 1
ATOM 627 N N . LYS A 1 84 ? -4.164 25.625 3.033 1 97.81 84 LYS A N 1
ATOM 628 C CA . LYS A 1 84 ? -2.822 26.203 3.049 1 97.81 84 LYS A CA 1
ATOM 629 C C . LYS A 1 84 ? -1.781 25.188 2.59 1 97.81 84 LYS A C 1
ATOM 631 O O . LYS A 1 84 ? -0.887 25.516 1.808 1 97.81 84 LYS A O 1
ATOM 636 N N . LEU A 1 85 ? -1.926 23.938 3.061 1 97.81 85 LEU A N 1
ATOM 637 C CA . LEU A 1 85 ? -0.999 22.891 2.652 1 97.81 85 LEU A CA 1
ATOM 638 C C . LEU A 1 85 ? -1.137 22.594 1.163 1 97.81 85 LEU A C 1
ATOM 640 O O . LEU A 1 85 ? -0.139 22.375 0.476 1 97.81 85 LEU A O 1
ATOM 644 N N . SER A 1 86 ? -2.363 22.578 0.703 1 97.88 86 SER A N 1
ATOM 645 C CA . SER A 1 86 ? -2.6 22.391 -0.725 1 97.88 86 SER A CA 1
ATOM 646 C C . SER A 1 86 ? -1.904 23.469 -1.549 1 97.88 86 SER A C 1
ATOM 648 O O . SER A 1 86 ? -1.212 23.156 -2.521 1 97.88 86 SER A O 1
ATOM 650 N N . GLU A 1 87 ? -2.012 24.688 -1.129 1 97.75 87 GLU A N 1
ATOM 651 C CA . GLU A 1 87 ? -1.41 25.828 -1.831 1 97.75 87 GLU A CA 1
ATOM 652 C C . GLU A 1 87 ? 0.112 25.719 -1.841 1 97.75 87 GLU A C 1
ATOM 654 O O . GLU A 1 87 ? 0.746 25.891 -2.883 1 97.75 87 GLU A O 1
ATOM 659 N N . VAL A 1 88 ? 0.708 25.422 -0.758 1 97.5 88 VAL A N 1
ATOM 660 C CA . VAL A 1 88 ? 2.16 25.344 -0.637 1 97.5 88 VAL A CA 1
ATOM 661 C C . VAL A 1 88 ? 2.684 24.219 -1.527 1 97.5 88 VAL A C 1
ATOM 663 O O . VAL A 1 88 ? 3.662 24.391 -2.256 1 97.5 88 VAL A O 1
ATOM 666 N N . HIS A 1 89 ? 2.021 23.016 -1.548 1 97.62 89 HIS A N 1
ATOM 667 C CA . HIS A 1 89 ? 2.482 21.875 -2.32 1 97.62 89 HIS A CA 1
ATOM 668 C C . HIS A 1 89 ? 2.273 22.094 -3.814 1 97.62 89 HIS A C 1
ATOM 670 O O . HIS A 1 89 ? 3.066 21.625 -4.633 1 97.62 89 HIS A O 1
ATOM 676 N N . ALA A 1 90 ? 1.275 22.922 -4.156 1 96.88 90 ALA A N 1
ATOM 677 C CA . ALA A 1 90 ? 0.967 23.156 -5.566 1 96.88 90 ALA A CA 1
ATOM 678 C C . ALA A 1 90 ? 1.849 24.266 -6.145 1 96.88 90 ALA A C 1
ATOM 680 O O . ALA A 1 90 ? 2.41 24.109 -7.234 1 96.88 90 ALA A O 1
ATOM 681 N N . PHE A 1 91 ? 2.049 25.297 -5.418 1 96.75 91 PHE A N 1
ATOM 682 C CA . PHE A 1 91 ? 2.59 26.5 -6.043 1 96.75 91 PHE A CA 1
ATOM 683 C C . PHE A 1 91 ? 4.023 26.75 -5.59 1 96.75 91 PHE A C 1
ATOM 685 O O . PHE A 1 91 ? 4.848 27.25 -6.359 1 96.75 91 PHE A O 1
ATOM 692 N N . ASP A 1 92 ? 4.336 26.375 -4.406 1 96.56 92 ASP A N 1
ATOM 693 C CA . ASP A 1 92 ? 5.688 26.609 -3.914 1 96.56 92 ASP A CA 1
ATOM 694 C C . ASP A 1 92 ? 6.586 25.406 -4.176 1 96.56 92 ASP A C 1
ATOM 696 O O . ASP A 1 92 ? 7.688 25.547 -4.711 1 96.56 92 ASP A O 1
ATOM 700 N N . LEU A 1 93 ? 6.066 24.25 -3.83 1 96.25 93 LEU A N 1
ATOM 701 C CA . LEU A 1 93 ? 6.898 23.062 -3.885 1 96.25 93 LEU A CA 1
ATOM 702 C C . LEU A 1 93 ? 6.711 22.328 -5.207 1 96.25 93 LEU A C 1
ATOM 704 O O . LEU A 1 93 ? 7.57 21.531 -5.613 1 96.25 93 LEU A O 1
ATOM 708 N N . LYS A 1 94 ? 5.547 22.547 -5.82 1 96.56 94 LYS A N 1
ATOM 709 C CA . LYS A 1 94 ? 5.215 22 -7.137 1 96.56 94 LYS A CA 1
ATOM 710 C C . LYS A 1 94 ? 5.344 20.484 -7.152 1 96.56 94 LYS A C 1
ATOM 712 O O . LYS A 1 94 ? 5.977 19.922 -8.047 1 96.56 94 LYS A O 1
ATOM 717 N N . VAL A 1 95 ? 4.777 19.875 -6.047 1 96.88 95 VAL A N 1
ATOM 718 C CA . VAL A 1 95 ? 4.738 18.422 -5.914 1 96.88 95 VAL A CA 1
ATOM 719 C C . VAL A 1 95 ? 3.672 17.844 -6.844 1 96.88 95 VAL A C 1
ATOM 721 O O . VAL A 1 95 ? 2.547 18.344 -6.895 1 96.88 95 VAL A O 1
ATOM 724 N N . ASP A 1 96 ? 4.027 16.859 -7.676 1 97.44 96 ASP A N 1
ATOM 725 C CA . ASP A 1 96 ? 3.008 16.125 -8.414 1 97.44 96 ASP A CA 1
ATOM 726 C C . ASP A 1 96 ? 1.985 15.5 -7.473 1 97.44 96 ASP A C 1
ATOM 728 O O . ASP A 1 96 ? 2.352 14.766 -6.555 1 97.44 96 ASP A O 1
ATOM 732 N N . PRO A 1 97 ? 0.716 15.789 -7.691 1 96.88 97 PRO A N 1
ATOM 733 C CA . PRO A 1 97 ? -0.307 15.344 -6.738 1 96.88 97 PRO A CA 1
ATOM 734 C C . PRO A 1 97 ? -0.409 13.82 -6.652 1 96.88 97 PRO A C 1
ATOM 736 O O . PRO A 1 97 ? -0.893 13.289 -5.648 1 96.88 97 PRO A O 1
ATOM 739 N N . ALA A 1 98 ? 0.115 13.062 -7.68 1 95.62 98 ALA A N 1
ATOM 740 C CA . ALA A 1 98 ? 0.092 11.602 -7.652 1 95.62 98 ALA A CA 1
ATOM 741 C C . ALA A 1 98 ? 0.932 11.062 -6.5 1 95.62 98 ALA A C 1
ATOM 743 O O . ALA A 1 98 ? 0.705 9.945 -6.027 1 95.62 98 ALA A O 1
ATOM 744 N N . ASN A 1 99 ? 1.842 11.859 -5.965 1 97.5 99 ASN A N 1
ATOM 745 C CA . ASN A 1 99 ? 2.752 11.406 -4.918 1 97.5 99 ASN A CA 1
ATOM 746 C C . ASN A 1 99 ? 2.066 11.359 -3.557 1 97.5 99 ASN A C 1
ATOM 748 O O . ASN A 1 99 ? 2.549 10.703 -2.633 1 97.5 99 ASN A O 1
ATOM 752 N N . PHE A 1 100 ? 0.927 12.055 -3.398 1 98.25 100 PHE A N 1
ATOM 753 C CA . PHE A 1 100 ? 0.215 12.016 -2.125 1 98.25 100 PHE A CA 1
ATOM 754 C C . PHE A 1 100 ? -0.291 10.609 -1.835 1 98.25 100 PHE A C 1
ATOM 756 O O . PHE A 1 100 ? -0.252 10.148 -0.689 1 98.25 100 PHE A O 1
ATOM 763 N N . LYS A 1 101 ? -0.705 9.938 -2.871 1 97.62 101 LYS A N 1
ATOM 764 C CA . LYS A 1 101 ? -1.181 8.57 -2.697 1 97.62 101 LYS A CA 1
ATOM 765 C C . LYS A 1 101 ? -0.032 7.629 -2.34 1 97.62 101 LYS A C 1
ATOM 767 O O . LYS A 1 101 ? -0.202 6.707 -1.538 1 97.62 101 LYS A O 1
ATOM 772 N N . ILE A 1 102 ? 1.125 7.844 -2.938 1 98.25 102 ILE A N 1
ATOM 773 C CA . ILE A 1 102 ? 2.311 7.043 -2.656 1 98.25 102 ILE A CA 1
ATOM 774 C C . ILE A 1 102 ? 2.672 7.156 -1.177 1 98.25 102 ILE A C 1
ATOM 776 O O . ILE A 1 102 ? 2.877 6.145 -0.502 1 98.25 102 ILE A O 1
ATOM 780 N N . LEU A 1 103 ? 2.699 8.383 -0.649 1 98.69 103 LEU A N 1
ATOM 781 C CA . LEU A 1 103 ? 3.012 8.602 0.759 1 98.69 103 LEU A CA 1
ATOM 782 C C . LEU A 1 103 ? 1.938 7.988 1.653 1 98.69 103 LEU A C 1
ATOM 784 O O . LEU A 1 103 ? 2.252 7.383 2.682 1 98.69 103 LEU A O 1
ATOM 788 N N . GLY A 1 104 ? 0.664 8.164 1.268 1 98.62 104 GLY A N 1
ATOM 789 C CA . GLY A 1 104 ? -0.425 7.543 2.006 1 98.62 104 GLY A CA 1
ATOM 790 C C . GLY A 1 104 ? -0.276 6.039 2.141 1 98.62 104 GLY A C 1
ATOM 791 O O . GLY A 1 104 ? -0.504 5.48 3.217 1 98.62 104 GLY A O 1
ATOM 792 N N . GLN A 1 105 ? 0.125 5.414 1.056 1 98.5 105 GLN A N 1
ATOM 793 C CA . GLN A 1 105 ? 0.31 3.965 1.069 1 98.5 105 GLN A CA 1
ATOM 794 C C . GLN A 1 105 ? 1.442 3.564 2.01 1 98.5 105 GLN A C 1
ATOM 796 O O . GLN A 1 105 ? 1.355 2.541 2.693 1 98.5 105 GLN A O 1
ATOM 801 N N . CYS A 1 106 ? 2.504 4.34 2.074 1 98.88 106 CYS A N 1
ATOM 802 C CA . CYS A 1 106 ? 3.586 4.043 3.008 1 98.88 106 CYS A CA 1
ATOM 803 C C . CYS A 1 106 ? 3.113 4.184 4.449 1 98.88 106 CYS A C 1
ATOM 805 O O . CYS A 1 106 ? 3.525 3.414 5.32 1 98.88 106 CYS A O 1
ATOM 807 N N . VAL A 1 107 ? 2.258 5.18 4.707 1 98.88 107 VAL A N 1
ATOM 808 C CA . VAL A 1 107 ? 1.692 5.363 6.043 1 98.88 107 VAL A CA 1
ATOM 809 C C . VAL A 1 107 ? 0.835 4.152 6.41 1 98.88 107 VAL A C 1
ATOM 811 O O . VAL A 1 107 ? 0.888 3.67 7.543 1 98.88 107 VAL A O 1
ATOM 814 N N . VAL A 1 108 ? 0.108 3.652 5.445 1 98.88 108 VAL A N 1
ATOM 815 C CA . VAL A 1 108 ? -0.724 2.475 5.66 1 98.88 108 VAL A CA 1
ATOM 816 C C . VAL A 1 108 ? 0.156 1.277 6.016 1 98.88 108 VAL A C 1
ATOM 818 O O . VAL A 1 108 ? -0.101 0.577 6.996 1 98.88 108 VAL A O 1
ATOM 821 N N . VAL A 1 109 ? 1.229 1.04 5.293 1 98.88 109 VAL A N 1
ATOM 822 C CA . VAL A 1 109 ? 2.137 -0.08 5.512 1 98.88 109 VAL A CA 1
ATOM 823 C C . VAL A 1 109 ? 2.729 -0.002 6.918 1 98.88 109 VAL A C 1
ATOM 825 O O . VAL A 1 109 ? 2.705 -0.985 7.664 1 98.88 109 VAL A O 1
ATOM 828 N N . VAL A 1 110 ? 3.174 1.146 7.32 1 98.88 110 VAL A N 1
ATOM 829 C CA . VAL A 1 110 ? 3.842 1.316 8.609 1 98.88 110 VAL A CA 1
ATOM 830 C C . VAL A 1 110 ? 2.824 1.189 9.742 1 98.88 110 VAL A C 1
ATOM 832 O O . VAL A 1 110 ? 3.123 0.621 10.789 1 98.88 110 VAL A O 1
ATOM 835 N N . THR A 1 111 ? 1.596 1.737 9.547 1 98.75 111 THR A N 1
ATOM 836 C CA . THR A 1 111 ? 0.53 1.606 10.531 1 98.75 111 THR A CA 1
ATOM 837 C C . THR A 1 111 ? 0.189 0.138 10.766 1 98.75 111 THR A C 1
ATOM 839 O O . THR A 1 111 ? 0.109 -0.309 11.914 1 98.75 111 THR A O 1
ATOM 842 N N . ALA A 1 112 ? 0.022 -0.596 9.688 1 98.75 112 ALA A N 1
ATOM 843 C CA . ALA A 1 112 ? -0.267 -2.023 9.812 1 98.75 112 ALA A CA 1
ATOM 844 C C . ALA A 1 112 ? 0.859 -2.75 10.539 1 98.75 112 ALA A C 1
ATOM 846 O O . ALA A 1 112 ? 0.607 -3.621 11.375 1 98.75 112 ALA A O 1
ATOM 847 N N . MET A 1 113 ? 2.047 -2.395 10.242 1 98.62 113 MET A N 1
ATOM 848 C CA . MET A 1 113 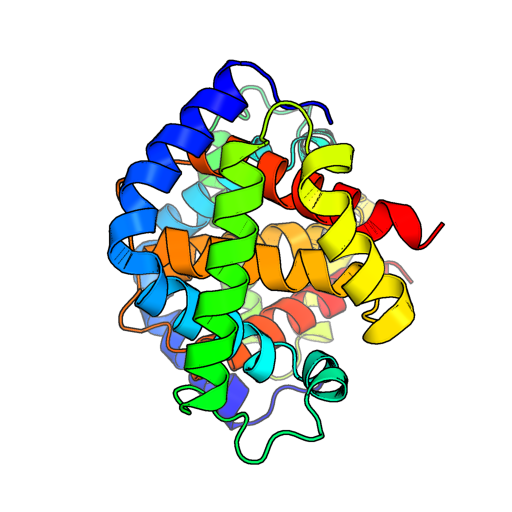? 3.254 -3.018 10.773 1 98.62 113 MET A CA 1
ATOM 849 C C . MET A 1 113 ? 3.361 -2.791 12.281 1 98.62 113 MET A C 1
ATOM 851 O O . MET A 1 113 ? 3.662 -3.719 13.031 1 98.62 113 MET A O 1
ATOM 855 N N . LEU A 1 114 ? 3.066 -1.624 12.711 1 98.25 114 LEU A N 1
ATOM 856 C CA . LEU A 1 114 ? 3.33 -1.234 14.094 1 98.25 114 LEU A CA 1
ATOM 857 C C . LEU A 1 114 ? 2.109 -1.489 14.969 1 98.25 114 LEU A C 1
ATOM 859 O O . LEU A 1 114 ? 2.236 -1.628 16.188 1 98.25 114 LEU A O 1
ATOM 863 N N . PHE A 1 115 ? 0.9 -1.518 14.391 1 98.19 115 PHE A N 1
ATOM 864 C CA . PHE A 1 115 ? -0.333 -1.681 15.148 1 98.19 115 PHE A CA 1
ATOM 865 C C . PHE A 1 115 ? -1.198 -2.781 14.547 1 98.19 115 PHE A C 1
ATOM 867 O O . PHE A 1 115 ? -2.385 -2.572 14.289 1 98.19 115 PHE A O 1
ATOM 874 N N . PRO A 1 116 ? -0.643 -3.979 14.453 1 98 116 PRO A N 1
ATOM 875 C CA . PRO A 1 116 ? -1.349 -5.047 13.742 1 98 116 PRO A CA 1
ATOM 876 C C . PRO A 1 116 ? -2.672 -5.426 14.398 1 98 116 PRO A C 1
ATOM 878 O O . PRO A 1 116 ? -3.625 -5.801 13.711 1 98 116 PRO A O 1
ATOM 881 N N . LYS A 1 117 ? -2.822 -5.305 15.688 1 97.69 117 LYS A N 1
ATOM 882 C CA . LYS A 1 117 ? -4.047 -5.676 16.391 1 97.69 117 LYS A CA 1
ATOM 883 C C . LYS A 1 117 ? -5.137 -4.625 16.188 1 97.69 117 LYS A C 1
ATOM 885 O O . LYS A 1 117 ? -6.328 -4.949 16.188 1 97.69 117 LYS A O 1
ATOM 890 N N . ASP A 1 118 ? -4.777 -3.379 15.961 1 98.19 118 ASP A N 1
ATOM 891 C CA . ASP A 1 118 ? -5.727 -2.279 15.812 1 98.19 118 ASP A CA 1
ATOM 892 C C . ASP A 1 118 ? -6.113 -2.088 14.344 1 98.19 118 ASP A C 1
ATOM 894 O O . ASP A 1 118 ? -7.113 -1.435 14.039 1 98.19 118 ASP A O 1
ATOM 898 N N . PHE A 1 119 ? -5.297 -2.625 13.453 1 98.56 119 PHE A N 1
ATOM 899 C CA . PHE A 1 119 ? -5.492 -2.346 12.031 1 98.56 119 PHE A CA 1
ATOM 900 C C . PHE A 1 119 ? -6.273 -3.471 11.359 1 98.56 119 PHE A C 1
ATOM 902 O O . PHE A 1 119 ? -5.789 -4.086 10.406 1 98.56 119 PHE A O 1
ATOM 909 N N . THR A 1 120 ? -7.531 -3.652 11.82 1 98.38 120 THR A N 1
ATOM 910 C CA . THR A 1 120 ? -8.445 -4.621 11.219 1 98.38 120 THR A CA 1
ATOM 911 C C . THR A 1 120 ? -8.797 -4.223 9.789 1 98.38 120 THR A C 1
ATOM 913 O O . THR A 1 120 ? -8.562 -3.084 9.383 1 98.38 120 THR A O 1
ATOM 916 N N . PRO A 1 121 ? -9.359 -5.117 9.031 1 98.31 121 PRO A N 1
ATOM 917 C CA . PRO A 1 121 ? -9.758 -4.781 7.664 1 98.31 121 PRO A CA 1
ATOM 918 C C . PRO A 1 121 ? -10.75 -3.619 7.609 1 98.31 121 PRO A C 1
ATOM 920 O O . PRO A 1 121 ? -10.68 -2.783 6.703 1 98.31 121 PRO A O 1
ATOM 923 N N . GLU A 1 122 ? -11.656 -3.547 8.578 1 98.31 122 GLU A N 1
ATOM 924 C CA . GLU A 1 122 ? -12.617 -2.453 8.609 1 98.31 122 GLU A CA 1
ATOM 925 C C . GLU A 1 122 ? -11.938 -1.12 8.898 1 98.31 122 GLU A C 1
ATOM 927 O O . GLU A 1 122 ? -12.305 -0.092 8.32 1 98.31 122 GLU A O 1
ATOM 932 N N . VAL A 1 123 ? -10.961 -1.118 9.789 1 98.75 123 VAL A N 1
ATOM 933 C CA . VAL A 1 123 ? -10.188 0.09 10.062 1 98.75 123 VAL A CA 1
ATOM 934 C C . VAL A 1 123 ? -9.375 0.476 8.828 1 98.75 123 VAL A C 1
ATOM 936 O O . VAL A 1 123 ? -9.266 1.658 8.5 1 98.75 123 VAL A O 1
ATOM 939 N N . HIS A 1 124 ? -8.82 -0.526 8.156 1 98.81 124 HIS A N 1
ATOM 940 C CA . HIS A 1 124 ? -8.109 -0.296 6.91 1 98.81 124 HIS A CA 1
ATOM 941 C C . HIS A 1 124 ? -9 0.395 5.883 1 98.81 124 HIS A C 1
ATOM 943 O O . HIS A 1 124 ? -8.57 1.339 5.215 1 98.81 124 HIS A O 1
ATOM 949 N N . VAL A 1 125 ? -10.297 -0.007 5.738 1 98.56 125 VAL A N 1
ATOM 950 C CA . VAL A 1 125 ? -11.242 0.616 4.82 1 98.56 125 VAL A CA 1
ATOM 951 C C . VAL A 1 125 ? -11.359 2.107 5.129 1 98.56 125 VAL A C 1
ATOM 953 O O . VAL A 1 125 ? -11.18 2.945 4.238 1 98.56 125 VAL A O 1
ATOM 956 N N . SER A 1 126 ? -11.586 2.4 6.371 1 98.81 126 SER A N 1
ATOM 957 C CA . SER A 1 126 ? -11.836 3.779 6.781 1 98.81 126 SER A CA 1
ATOM 958 C C . SER A 1 126 ? -10.578 4.633 6.617 1 98.81 126 SER A C 1
ATOM 960 O O . SER A 1 126 ? -10.664 5.785 6.184 1 98.81 126 SER A O 1
ATOM 962 N N . PHE A 1 127 ? -9.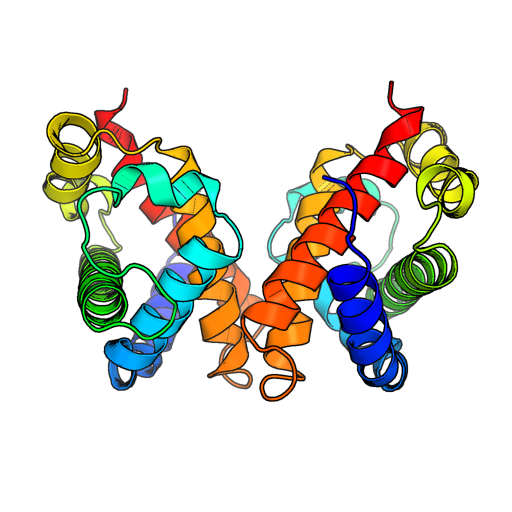453 4.055 6.973 1 98.88 127 PHE A N 1
ATOM 963 C CA . PHE A 1 127 ? -8.203 4.793 6.902 1 98.88 127 PHE A CA 1
ATOM 964 C C . PHE A 1 127 ? -7.801 5.047 5.457 1 98.88 127 PHE A C 1
ATOM 966 O O . PHE A 1 127 ? -7.309 6.125 5.117 1 98.88 127 PHE A O 1
ATOM 973 N N . ASP A 1 128 ? -7.98 4.051 4.621 1 98.5 128 ASP A N 1
ATOM 974 C CA . ASP A 1 128 ? -7.703 4.211 3.195 1 98.5 128 ASP A CA 1
ATOM 975 C C . ASP A 1 128 ? -8.586 5.297 2.584 1 98.5 128 ASP A C 1
ATOM 977 O O . ASP A 1 128 ? -8.109 6.141 1.823 1 98.5 128 ASP A O 1
ATOM 981 N N . LYS A 1 129 ? -9.891 5.293 2.885 1 98.5 129 LYS A N 1
ATOM 982 C CA . LYS A 1 129 ? -10.805 6.328 2.416 1 98.5 129 LYS A CA 1
ATOM 983 C C . LYS A 1 129 ? -10.359 7.711 2.883 1 98.5 129 LYS A C 1
ATOM 985 O O . LYS A 1 129 ? -10.398 8.672 2.113 1 98.5 129 LYS A O 1
ATOM 990 N N . PHE A 1 130 ? -9.977 7.738 4.121 1 98.88 130 PHE A N 1
ATOM 991 C CA . PHE A 1 130 ? -9.531 9 4.715 1 98.88 130 PHE A CA 1
ATOM 992 C C . PHE A 1 130 ? -8.297 9.531 4 1 98.88 130 PHE A C 1
ATOM 994 O O . PHE A 1 130 ? -8.266 10.688 3.586 1 98.88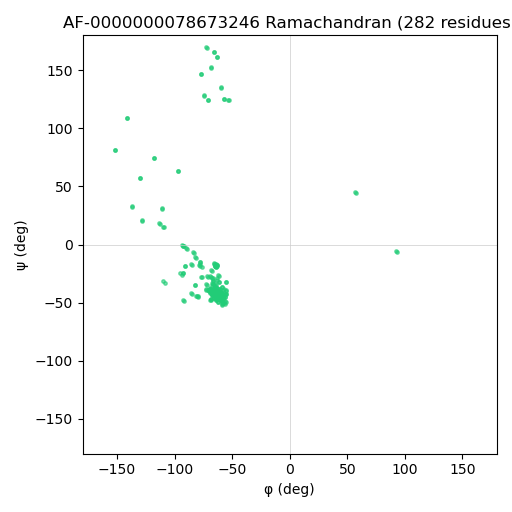 130 PHE A O 1
ATOM 1001 N N . LEU A 1 131 ? -7.277 8.703 3.797 1 98.69 131 LEU A N 1
ATOM 1002 C CA . LEU A 1 131 ? -6.039 9.141 3.164 1 98.69 131 LEU A CA 1
ATOM 1003 C C . LEU A 1 131 ? -6.277 9.508 1.703 1 98.69 131 LEU A C 1
ATOM 1005 O O . LEU A 1 131 ? -5.633 10.422 1.176 1 98.69 131 LEU A O 1
ATOM 1009 N N . ALA A 1 132 ? -7.168 8.812 1.06 1 98.12 132 ALA A N 1
ATOM 1010 C CA . ALA A 1 132 ? -7.547 9.188 -0.301 1 98.12 132 ALA A CA 1
ATOM 1011 C C . ALA A 1 132 ? -8.203 10.562 -0.332 1 98.12 132 ALA A C 1
ATOM 1013 O O . ALA A 1 132 ? -7.93 11.375 -1.22 1 98.12 132 ALA A O 1
ATOM 1014 N N . ALA A 1 133 ? -9.094 10.812 0.616 1 98.5 133 ALA A N 1
ATOM 1015 C CA . ALA A 1 133 ? -9.75 12.117 0.717 1 98.5 133 ALA A CA 1
ATOM 1016 C C . ALA A 1 133 ? -8.734 13.219 1.02 1 98.5 133 ALA A C 1
ATOM 1018 O O . ALA A 1 133 ? -8.844 14.328 0.508 1 98.5 133 ALA A O 1
ATOM 1019 N N . VAL A 1 134 ? -7.746 12.922 1.877 1 98.62 134 VAL A N 1
ATOM 1020 C CA . VAL A 1 134 ? -6.672 13.859 2.174 1 98.62 134 VAL A CA 1
ATOM 1021 C C . VAL A 1 134 ? -5.895 14.18 0.899 1 98.62 134 VAL A C 1
ATOM 1023 O O . VAL A 1 134 ? -5.629 15.352 0.604 1 98.62 134 VAL A O 1
ATOM 1026 N N . ALA A 1 135 ? -5.539 13.164 0.124 1 98.12 135 ALA A N 1
ATOM 1027 C CA . ALA A 1 135 ? -4.824 13.367 -1.134 1 98.12 135 ALA A CA 1
ATOM 1028 C C . ALA A 1 135 ? -5.633 14.234 -2.092 1 98.12 135 ALA A C 1
ATOM 1030 O O . ALA A 1 135 ? -5.074 15.109 -2.76 1 98.12 135 ALA A O 1
ATOM 1031 N N . LEU A 1 136 ? -6.922 13.992 -2.146 1 97.44 136 LEU A N 1
ATOM 1032 C CA . LEU A 1 136 ? -7.797 14.781 -3.006 1 97.44 136 LEU A CA 1
ATOM 1033 C C . LEU A 1 136 ? -7.836 16.234 -2.555 1 97.44 136 LEU A C 1
ATOM 1035 O O . LEU A 1 136 ? -7.742 17.156 -3.379 1 97.44 136 LEU A O 1
ATOM 1039 N N . ALA A 1 137 ? -7.949 16.453 -1.283 1 97.88 137 ALA A N 1
ATOM 1040 C CA . ALA A 1 137 ? -7.977 17.797 -0.74 1 97.88 137 ALA A CA 1
ATOM 1041 C C . ALA A 1 137 ? -6.672 18.531 -1.033 1 97.88 137 ALA A C 1
ATOM 1043 O O . ALA A 1 137 ? -6.688 19.719 -1.388 1 97.88 137 ALA A O 1
ATOM 1044 N N . LEU A 1 138 ? -5.551 17.859 -0.916 1 98 138 LEU A N 1
ATOM 1045 C CA . LEU A 1 138 ? -4.242 18.453 -1.171 1 98 138 LEU A CA 1
ATOM 1046 C C . LEU A 1 138 ? -4.07 18.781 -2.652 1 98 138 LEU A C 1
ATOM 1048 O O . LEU A 1 138 ? -3.268 19.641 -3.018 1 98 138 LEU A O 1
ATOM 1052 N N . SER A 1 139 ? -4.824 18.109 -3.479 1 96.81 139 SER A N 1
ATOM 1053 C CA . SER A 1 139 ? -4.707 18.281 -4.922 1 96.81 139 SER A CA 1
ATOM 1054 C C . SER A 1 139 ? -5.676 19.344 -5.434 1 96.81 139 SER A C 1
ATOM 1056 O O . SER A 1 139 ? -5.719 19.625 -6.633 1 96.81 139 SER A O 1
ATOM 1058 N N . GLU A 1 140 ? -6.473 19.938 -4.582 1 92.94 140 GLU A N 1
ATOM 1059 C CA . GLU A 1 140 ? -7.559 20.844 -4.965 1 92.94 140 GLU A CA 1
ATOM 1060 C C . GLU A 1 140 ? -7.023 22.062 -5.699 1 92.94 140 GLU A C 1
ATOM 1062 O O . GLU A 1 140 ? -7.66 22.562 -6.633 1 92.94 140 GLU A O 1
ATOM 1067 N N . LYS A 1 141 ? -5.898 22.516 -5.41 1 89.56 141 LYS A N 1
ATOM 1068 C CA . LYS A 1 141 ? -5.402 23.766 -5.988 1 89.56 141 LYS A CA 1
ATOM 1069 C C . LYS A 1 141 ? -4.57 23.5 -7.238 1 89.56 141 LYS A C 1
ATOM 1071 O O . LYS A 1 141 ? -4.062 24.438 -7.863 1 89.56 141 LYS A O 1
ATOM 1076 N N . TYR A 1 142 ? -4.426 22.25 -7.586 1 87.25 142 TYR A N 1
ATOM 1077 C CA . TYR A 1 142 ? -3.738 21.922 -8.828 1 87.25 142 TYR A CA 1
ATOM 1078 C C . TYR A 1 142 ? -4.641 22.141 -10.031 1 87.25 142 TYR A C 1
ATOM 1080 O O . TYR A 1 142 ? -4.172 22.156 -11.172 1 87.25 142 TYR A O 1
ATOM 1088 N N . ARG A 1 143 ? -5.875 22.234 -9.742 1 70.56 143 ARG A N 1
ATOM 1089 C CA . ARG A 1 143 ? -6.832 22.438 -10.828 1 70.56 143 ARG A CA 1
ATOM 1090 C C . ARG A 1 143 ? -7.102 23.922 -11.039 1 70.56 143 ARG A C 1
ATOM 1092 O O . ARG A 1 143 ? -6.98 24.719 -10.109 1 70.56 143 ARG A O 1
ATOM 1099 N N . MET B 1 1 ? 11.461 -2.236 -14.125 1 61.5 1 MET B N 1
ATOM 1100 C CA . MET B 1 1 ? 12.891 -2.275 -13.844 1 61.5 1 MET B CA 1
ATOM 1101 C C . MET B 1 1 ? 13.352 -3.699 -13.547 1 61.5 1 MET B C 1
ATOM 1103 O O . MET B 1 1 ? 12.57 -4.52 -13.062 1 61.5 1 MET B O 1
ATOM 1107 N N . SER B 1 2 ? 14.367 -4.098 -14.18 1 85.94 2 SER B N 1
ATOM 1108 C CA . SER B 1 2 ? 14.922 -5.438 -14 1 85.94 2 SER B CA 1
ATOM 1109 C C . SER B 1 2 ? 15.352 -5.668 -12.555 1 85.94 2 SER B C 1
ATOM 1111 O O . SER B 1 2 ? 15.82 -4.746 -11.883 1 85.94 2 SER B O 1
ATOM 1113 N N . LEU B 1 3 ? 15.031 -6.848 -11.961 1 97.75 3 LEU B N 1
ATOM 1114 C CA . LEU B 1 3 ? 15.445 -7.23 -10.617 1 97.75 3 LEU B CA 1
ATOM 1115 C C . LEU B 1 3 ? 16.938 -7.52 -10.57 1 97.75 3 LEU B C 1
ATOM 1117 O O . LEU B 1 3 ? 17.453 -8.305 -11.375 1 97.75 3 LEU B O 1
ATOM 1121 N N . THR B 1 4 ? 17.641 -6.871 -9.734 1 97.94 4 THR B N 1
ATOM 1122 C CA . THR B 1 4 ? 19.062 -7.152 -9.523 1 97.94 4 THR B CA 1
ATOM 1123 C C . THR B 1 4 ? 19.25 -8.469 -8.781 1 97.94 4 THR B C 1
ATOM 1125 O O . THR B 1 4 ? 18.266 -9.062 -8.297 1 97.94 4 THR B O 1
ATOM 1128 N N . LYS B 1 5 ? 20.531 -8.969 -8.711 1 98.19 5 LYS B N 1
ATOM 1129 C CA . LYS B 1 5 ? 20.844 -10.156 -7.922 1 98.19 5 LYS B CA 1
ATOM 1130 C C . LYS B 1 5 ? 20.438 -9.961 -6.457 1 98.19 5 LYS B C 1
ATOM 1132 O O . LYS B 1 5 ? 19.938 -10.883 -5.816 1 98.19 5 LYS B O 1
ATOM 1137 N N . THR B 1 6 ? 20.641 -8.734 -5.938 1 98.25 6 THR B N 1
ATOM 1138 C CA . THR B 1 6 ? 20.297 -8.406 -4.559 1 98.25 6 THR B CA 1
ATOM 1139 C C . THR B 1 6 ? 18.797 -8.453 -4.348 1 98.25 6 THR B C 1
ATOM 1141 O O . THR B 1 6 ? 18.312 -8.992 -3.346 1 98.25 6 THR B O 1
ATOM 1144 N N . ASP B 1 7 ? 18.047 -7.906 -5.32 1 98.62 7 ASP B N 1
ATOM 1145 C CA . ASP B 1 7 ? 16.578 -7.961 -5.246 1 98.62 7 ASP B CA 1
ATOM 1146 C C . ASP B 1 7 ? 16.094 -9.406 -5.18 1 98.62 7 ASP B C 1
ATOM 1148 O O . ASP B 1 7 ? 15.281 -9.75 -4.316 1 98.62 7 ASP B O 1
ATOM 1152 N N . LYS B 1 8 ? 16.594 -10.227 -6.098 1 98.81 8 LYS B N 1
ATOM 1153 C CA . LYS B 1 8 ? 16.141 -11.609 -6.191 1 98.81 8 LYS B CA 1
ATOM 1154 C C . LYS B 1 8 ? 16.469 -12.383 -4.914 1 98.81 8 LYS B C 1
ATOM 1156 O O . LYS B 1 8 ? 15.641 -13.156 -4.422 1 98.81 8 LYS B O 1
ATOM 1161 N N . ALA B 1 9 ? 17.609 -12.188 -4.355 1 98.75 9 ALA B N 1
ATOM 1162 C CA . ALA B 1 9 ? 18.016 -12.859 -3.121 1 98.75 9 ALA B CA 1
ATOM 1163 C C . ALA B 1 9 ? 17.109 -12.453 -1.957 1 98.75 9 ALA B C 1
ATOM 1165 O O . ALA B 1 9 ? 16.703 -13.289 -1.149 1 98.75 9 ALA B O 1
ATOM 1166 N N . ALA B 1 10 ? 16.828 -11.156 -1.827 1 98.81 10 ALA B N 1
ATOM 1167 C CA . ALA B 1 10 ? 15.969 -10.641 -0.759 1 98.81 10 ALA B CA 1
ATOM 1168 C C . ALA B 1 10 ? 14.555 -11.203 -0.867 1 98.81 10 ALA B C 1
ATOM 1170 O O . ALA B 1 10 ? 13.953 -11.586 0.141 1 98.81 10 ALA B O 1
ATOM 1171 N N . VAL B 1 11 ? 14.062 -11.281 -2.078 1 98.88 11 VAL B N 1
ATOM 1172 C CA . VAL B 1 11 ? 12.719 -11.805 -2.309 1 98.88 11 VAL B CA 1
ATOM 1173 C C . VAL B 1 11 ? 12.664 -13.281 -1.935 1 98.88 11 VAL B C 1
ATOM 1175 O O . VAL B 1 11 ? 11.734 -13.727 -1.262 1 98.88 11 VAL B O 1
ATOM 1178 N N . LYS B 1 12 ? 13.641 -14.062 -2.367 1 98.81 12 LYS B N 1
ATOM 1179 C CA . LYS B 1 12 ? 13.672 -15.492 -2.057 1 98.81 12 LYS B CA 1
ATOM 1180 C C . LYS B 1 12 ? 13.773 -15.727 -0.552 1 98.81 12 LYS B C 1
ATOM 1182 O O . LYS B 1 12 ? 13.109 -16.609 -0.009 1 98.81 12 LYS B O 1
ATOM 1187 N N . ALA B 1 13 ? 14.578 -14.977 0.112 1 98.81 13 ALA B N 1
ATOM 1188 C CA . ALA B 1 13 ? 14.711 -15.094 1.562 1 98.81 13 ALA B CA 1
ATOM 1189 C C . ALA B 1 13 ? 13.398 -14.766 2.264 1 98.81 13 ALA B C 1
ATOM 1191 O O . ALA B 1 13 ? 12.984 -15.469 3.188 1 98.81 13 ALA B O 1
ATOM 1192 N N . LEU B 1 14 ? 12.773 -13.688 1.856 1 98.75 14 LEU B N 1
ATOM 1193 C CA . LEU B 1 14 ? 11.484 -13.312 2.422 1 98.75 14 LEU B CA 1
ATOM 1194 C C . LEU B 1 14 ? 10.438 -14.391 2.164 1 98.75 14 LEU B C 1
ATOM 1196 O O . LEU B 1 14 ? 9.672 -14.75 3.061 1 98.75 14 LEU B O 1
ATOM 1200 N N . TRP B 1 15 ? 10.422 -14.914 0.947 1 98.75 15 TRP B N 1
ATOM 1201 C CA . TRP B 1 15 ? 9.445 -15.938 0.591 1 98.75 15 TRP B CA 1
ATOM 1202 C C . TRP B 1 15 ? 9.617 -17.172 1.465 1 98.75 15 TRP B C 1
ATOM 1204 O O . TRP B 1 15 ? 8.641 -17.828 1.821 1 98.75 15 TRP B O 1
ATOM 1214 N N . ASN B 1 16 ? 10.844 -17.531 1.768 1 98.44 16 ASN B N 1
ATOM 1215 C CA . ASN B 1 16 ? 11.086 -18.672 2.643 1 98.44 16 ASN B CA 1
ATOM 1216 C C . ASN B 1 16 ? 10.359 -18.516 3.977 1 98.44 16 ASN B C 1
ATOM 1218 O O . ASN B 1 16 ? 9.938 -19.516 4.566 1 98.44 16 ASN B O 1
ATOM 1222 N N . LYS B 1 17 ? 10.211 -17.344 4.434 1 97.94 17 LYS B N 1
ATOM 1223 C CA . LYS B 1 17 ? 9.453 -17.078 5.656 1 97.94 17 LYS B CA 1
ATOM 1224 C C . LYS B 1 17 ? 7.953 -17.078 5.383 1 97.94 17 LYS B C 1
ATOM 1226 O O . LYS B 1 17 ? 7.184 -17.688 6.125 1 97.94 17 LYS B O 1
ATOM 1231 N N . LEU B 1 18 ? 7.531 -16.438 4.309 1 98.38 18 LEU B N 1
ATOM 1232 C CA . LEU B 1 18 ? 6.121 -16.25 3.984 1 98.38 18 LEU B CA 1
ATOM 1233 C C . LEU B 1 18 ? 5.469 -17.594 3.646 1 98.38 18 LEU B C 1
ATOM 1235 O O . LEU B 1 18 ? 4.293 -17.812 3.951 1 98.38 18 LEU B O 1
ATOM 1239 N N . SER B 1 19 ? 6.242 -18.469 3.021 1 97.69 19 SER B N 1
ATOM 1240 C CA . SER B 1 19 ? 5.691 -19.703 2.477 1 97.69 19 SER B CA 1
ATOM 1241 C C . SER B 1 19 ? 5.148 -20.594 3.584 1 97.69 19 SER B C 1
ATOM 1243 O O . SER B 1 19 ? 4.336 -21.484 3.328 1 97.69 19 SER B O 1
ATOM 1245 N N . LYS B 1 20 ? 5.516 -20.344 4.793 1 97.25 20 LYS B N 1
ATOM 1246 C CA . LYS B 1 20 ? 5.059 -21.125 5.941 1 97.25 20 LYS B CA 1
ATOM 1247 C C . LYS B 1 20 ? 3.676 -20.672 6.398 1 97.25 20 LYS B C 1
ATOM 1249 O O . LYS B 1 20 ? 3.018 -21.375 7.176 1 97.25 20 LYS B O 1
ATOM 1254 N N . SER B 1 21 ? 3.223 -19.516 5.863 1 97.19 21 SER B N 1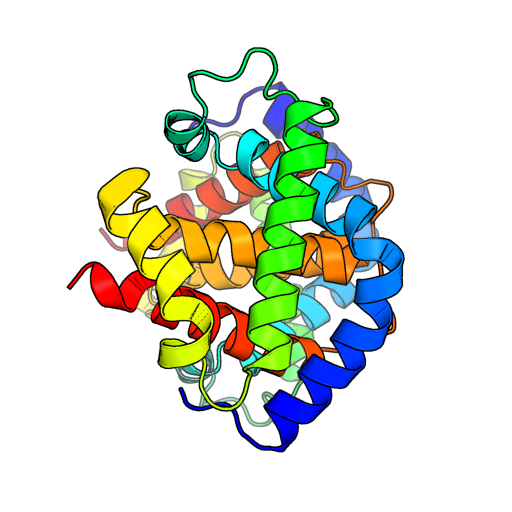
ATOM 1255 C CA . SER B 1 21 ? 1.954 -18.938 6.289 1 97.19 21 SER B CA 1
ATOM 1256 C C . SER B 1 21 ? 1.147 -18.438 5.094 1 97.19 21 SER B C 1
ATOM 1258 O O . SER B 1 21 ? 0.445 -17.438 5.195 1 97.19 21 SER B O 1
ATOM 1260 N N . VAL B 1 22 ? 1.238 -19.047 3.996 1 96.94 22 VAL B N 1
ATOM 1261 C CA . VAL B 1 22 ? 0.669 -18.531 2.758 1 96.94 22 VAL B CA 1
ATOM 1262 C C . VAL B 1 22 ? -0.853 -18.469 2.869 1 96.94 22 VAL B C 1
ATOM 1264 O O . VAL B 1 22 ? -1.492 -17.578 2.322 1 96.94 22 VAL B O 1
ATOM 1267 N N . ASP B 1 23 ? -1.467 -19.484 3.613 1 97.62 23 ASP B N 1
ATOM 1268 C CA . ASP B 1 23 ? -2.92 -19.5 3.754 1 97.62 23 ASP B CA 1
ATOM 1269 C C . ASP B 1 23 ? -3.414 -18.25 4.488 1 97.62 23 ASP B C 1
ATOM 1271 O O . ASP B 1 23 ? -4.383 -17.609 4.062 1 97.62 23 ASP B O 1
ATOM 1275 N N . VAL B 1 24 ? -2.738 -17.938 5.578 1 98.19 24 VAL B N 1
ATOM 1276 C CA . VAL B 1 24 ? -3.121 -16.781 6.379 1 98.19 24 VAL B CA 1
ATOM 1277 C C . VAL B 1 24 ? -2.861 -15.492 5.594 1 98.19 24 VAL B C 1
ATOM 1279 O O . VAL B 1 24 ? -3.723 -14.609 5.527 1 98.19 24 VAL B O 1
ATOM 1282 N N . ILE B 1 25 ? -1.719 -15.375 4.914 1 98.69 25 ILE B N 1
ATOM 1283 C CA . ILE B 1 25 ? -1.344 -14.18 4.168 1 98.69 25 ILE B CA 1
ATOM 1284 C C . ILE B 1 25 ? -2.322 -13.961 3.018 1 98.69 25 ILE B C 1
ATOM 1286 O O . ILE B 1 25 ? -2.836 -12.852 2.83 1 98.69 25 ILE B O 1
ATOM 1290 N N . GLY B 1 26 ? -2.578 -15.023 2.275 1 98.81 26 GLY B N 1
ATOM 1291 C CA . GLY B 1 26 ? -3.473 -14.93 1.134 1 98.81 26 GLY B CA 1
ATOM 1292 C C . GLY B 1 26 ? -4.891 -14.555 1.518 1 98.81 26 GLY B C 1
ATOM 1293 O O . GLY B 1 26 ? -5.512 -13.703 0.874 1 98.81 26 GLY B O 1
ATOM 1294 N N . ALA B 1 27 ? -5.434 -15.234 2.553 1 98.75 27 ALA B N 1
ATOM 1295 C CA . ALA B 1 27 ? -6.785 -14.938 3.023 1 98.75 27 ALA B CA 1
ATOM 1296 C C . ALA B 1 27 ? -6.906 -13.477 3.445 1 98.75 27 ALA B C 1
ATOM 1298 O O . ALA B 1 27 ? -7.871 -12.797 3.084 1 98.75 27 ALA B O 1
ATOM 1299 N N . GLU B 1 28 ? -5.934 -13 4.168 1 98.75 28 GLU B N 1
ATOM 1300 C CA . GLU B 1 28 ? -5.938 -11.625 4.66 1 98.75 28 GLU B CA 1
ATOM 1301 C C . GLU B 1 28 ? -5.781 -10.633 3.514 1 98.75 28 GLU B C 1
ATOM 1303 O O . GLU B 1 28 ? -6.547 -9.664 3.412 1 98.75 28 GLU B O 1
ATOM 1308 N N . ALA B 1 29 ? -4.832 -10.859 2.613 1 98.88 29 ALA B N 1
ATOM 1309 C CA . ALA B 1 29 ? -4.531 -9.914 1.543 1 98.88 29 ALA B CA 1
ATOM 1310 C C . ALA B 1 29 ? -5.676 -9.844 0.537 1 98.88 29 ALA B C 1
ATOM 1312 O O . ALA B 1 29 ? -6.121 -8.75 0.171 1 98.88 29 ALA B O 1
ATOM 1313 N N . PHE B 1 30 ? -6.129 -11.016 0.129 1 98.88 30 PHE B N 1
ATOM 1314 C CA . PHE B 1 30 ? -7.215 -11.055 -0.84 1 98.88 30 PHE B CA 1
ATOM 1315 C C . PHE B 1 30 ? -8.5 -10.5 -0.234 1 98.88 30 PHE B C 1
ATOM 1317 O O . PHE B 1 30 ? -9.227 -9.742 -0.883 1 98.88 30 PHE B O 1
ATOM 1324 N N . GLY B 1 31 ? -8.797 -10.867 0.947 1 98.81 31 GLY B N 1
ATOM 1325 C CA . GLY B 1 31 ? -9.953 -10.312 1.641 1 98.81 31 GLY B CA 1
ATOM 1326 C C . GLY B 1 31 ? -9.898 -8.805 1.782 1 98.81 31 GLY B C 1
ATOM 1327 O O . GLY B 1 31 ? -10.906 -8.117 1.575 1 98.81 31 GLY B O 1
ATOM 1328 N N . ARG B 1 32 ? -8.789 -8.25 2.143 1 98.81 32 ARG B N 1
ATOM 1329 C CA . ARG B 1 32 ? -8.625 -6.805 2.244 1 98.81 32 ARG B CA 1
ATOM 1330 C C . ARG B 1 32 ? -8.812 -6.133 0.887 1 98.81 32 ARG B C 1
ATOM 1332 O O . ARG B 1 32 ? -9.391 -5.047 0.798 1 98.81 32 ARG B O 1
ATOM 1339 N N . MET B 1 33 ? -8.305 -6.816 -0.148 1 98.81 33 MET B N 1
ATOM 1340 C CA . MET B 1 33 ? -8.531 -6.223 -1.464 1 98.81 33 MET B CA 1
ATOM 1341 C C . MET B 1 33 ? -10.016 -6.047 -1.737 1 98.81 33 MET B C 1
ATOM 1343 O O . MET B 1 33 ? -10.453 -4.965 -2.141 1 98.81 33 MET B O 1
ATOM 1347 N N . LEU B 1 34 ? -10.812 -7.078 -1.474 1 98.62 34 LEU B N 1
ATOM 1348 C CA . LEU B 1 34 ? -12.242 -7.02 -1.755 1 98.62 34 LEU B CA 1
ATOM 1349 C C . LEU B 1 34 ? -12.93 -5.973 -0.883 1 98.62 34 LEU B C 1
ATOM 1351 O O . LEU B 1 34 ? -13.836 -5.273 -1.342 1 98.62 34 LEU B O 1
ATOM 1355 N N . LEU B 1 35 ? -12.516 -5.836 0.29 1 98.19 35 LEU B N 1
ATOM 1356 C CA . LEU B 1 35 ? -13.18 -4.949 1.239 1 98.19 35 LEU B CA 1
ATOM 1357 C C . LEU B 1 35 ? -12.75 -3.504 1.028 1 98.19 35 LEU B C 1
ATOM 1359 O O . LEU B 1 35 ? -13.578 -2.594 1.026 1 98.19 35 LEU B O 1
ATOM 1363 N N . VAL B 1 36 ? -11.5 -3.213 0.84 1 97.94 36 VAL B N 1
ATOM 1364 C CA . VAL B 1 36 ? -10.93 -1.873 0.764 1 97.94 36 VAL B CA 1
ATOM 1365 C C . VAL B 1 36 ? -11.117 -1.309 -0.643 1 97.94 36 VAL B C 1
ATOM 1367 O O . VAL B 1 36 ? -11.305 -0.102 -0.814 1 97.94 36 VAL B O 1
ATOM 1370 N N . TYR B 1 37 ? -11.039 -2.164 -1.613 1 97.75 37 TYR B N 1
ATOM 1371 C CA . TYR B 1 37 ? -11.211 -1.788 -3.012 1 97.75 37 TYR B CA 1
ATOM 1372 C C . TYR B 1 37 ? -12.414 -2.504 -3.623 1 97.75 37 TYR B C 1
ATOM 1374 O O . TYR B 1 37 ? -12.258 -3.344 -4.512 1 97.75 37 TYR B O 1
ATOM 1382 N N . PRO B 1 38 ? -13.578 -2.074 -3.268 1 97.19 38 PRO B N 1
ATOM 1383 C CA . PRO B 1 38 ? -14.781 -2.834 -3.607 1 97.19 38 PRO B CA 1
ATOM 1384 C C . PRO B 1 38 ? -15.047 -2.889 -5.109 1 97.19 38 PRO B C 1
ATOM 1386 O O . PRO B 1 38 ? -15.812 -3.734 -5.578 1 97.19 38 PRO B O 1
ATOM 1389 N N . GLN B 1 39 ? -14.43 -2.025 -5.914 1 96.88 39 GLN B N 1
ATOM 1390 C CA . GLN B 1 39 ? -14.578 -2.09 -7.363 1 96.88 39 GLN B CA 1
ATOM 1391 C C . GLN B 1 39 ? -14.031 -3.4 -7.918 1 96.88 39 GLN B C 1
ATOM 1393 O O . GLN B 1 39 ? -14.375 -3.807 -9.031 1 96.88 39 GLN B O 1
ATOM 1398 N N . THR B 1 40 ? -13.188 -4.145 -7.172 1 98.06 40 THR B N 1
ATOM 1399 C CA . THR B 1 40 ? -12.609 -5.406 -7.621 1 98.06 40 THR B CA 1
ATOM 1400 C C . THR B 1 40 ? -13.625 -6.539 -7.504 1 98.06 40 THR B C 1
ATOM 1402 O O . THR B 1 40 ? -13.445 -7.605 -8.094 1 98.06 40 THR B O 1
ATOM 1405 N N . LYS B 1 41 ? -14.688 -6.34 -6.785 1 97.75 41 LYS B N 1
ATOM 1406 C CA . LYS B 1 41 ? -15.68 -7.375 -6.527 1 97.75 41 LYS B CA 1
ATOM 1407 C C . LYS B 1 41 ? -16.391 -7.793 -7.816 1 97.75 41 LYS B C 1
ATOM 1409 O O . LYS B 1 41 ? -16.953 -8.883 -7.895 1 97.75 41 LYS B O 1
ATOM 1414 N N . ILE B 1 42 ? -16.297 -6.934 -8.82 1 97.62 42 ILE B N 1
ATOM 1415 C CA . ILE B 1 42 ? -17.031 -7.176 -10.055 1 97.62 42 ILE B CA 1
ATOM 1416 C C . ILE B 1 42 ? -16.547 -8.477 -10.695 1 97.62 42 ILE B C 1
ATOM 1418 O O . ILE B 1 42 ? -17.328 -9.18 -11.352 1 97.62 42 ILE B O 1
ATOM 1422 N N . TYR B 1 43 ? -15.344 -8.914 -10.469 1 97.44 43 TYR B N 1
ATOM 1423 C CA . TYR B 1 43 ? -14.742 -10.086 -11.086 1 97.44 43 TYR B CA 1
ATOM 1424 C C . TYR B 1 43 ? -15.141 -11.359 -10.352 1 97.44 43 TYR B C 1
ATOM 1426 O O . TYR B 1 43 ? -14.875 -12.469 -10.82 1 97.44 43 TYR B O 1
ATOM 1434 N N . PHE B 1 44 ? -15.828 -11.172 -9.219 1 98.06 44 PHE B N 1
ATOM 1435 C CA . PHE B 1 44 ? -16.172 -12.305 -8.367 1 98.06 44 PHE B CA 1
ATOM 1436 C C . PHE B 1 44 ? -17.656 -12.32 -8.047 1 98.06 44 PHE B C 1
ATOM 1438 O O . PHE B 1 44 ? -18.078 -12.867 -7.027 1 98.06 44 PHE B O 1
ATOM 1445 N N . SER B 1 45 ? -18.438 -11.688 -8.828 1 94.25 45 SER B N 1
ATOM 1446 C CA . SER B 1 45 ? -19.859 -11.453 -8.617 1 94.25 45 SER B CA 1
ATOM 1447 C C . SER B 1 45 ? -20.641 -12.758 -8.609 1 94.25 45 SER B C 1
ATOM 1449 O O . SER B 1 45 ? -21.766 -12.82 -8.102 1 94.25 45 SER B O 1
ATOM 1451 N N . LYS B 1 46 ? -20.016 -13.844 -9.156 1 95.56 46 LYS B N 1
ATOM 1452 C CA . LYS B 1 46 ? -20.734 -15.117 -9.25 1 95.56 46 LYS B CA 1
ATOM 1453 C C . LYS B 1 46 ? -20.531 -15.961 -7.996 1 95.56 46 LYS B C 1
ATOM 1455 O O . LYS B 1 46 ? -21.141 -17.031 -7.855 1 95.56 46 LYS B O 1
ATOM 1460 N N . TRP B 1 47 ? -19.703 -15.445 -7.121 1 96.25 47 TRP B N 1
ATOM 1461 C CA . TRP B 1 47 ? -19.438 -16.172 -5.883 1 96.25 47 TRP B CA 1
ATOM 1462 C C . TRP B 1 47 ? -20.609 -16.016 -4.91 1 96.25 47 TRP B C 1
ATOM 1464 O O . TRP B 1 47 ? -21.297 -14.992 -4.914 1 96.25 47 TRP B O 1
ATOM 1474 N N . GLY B 1 48 ? -20.859 -17 -4.16 1 95 48 GLY B N 1
ATOM 1475 C CA . GLY B 1 48 ? -21.938 -16.984 -3.188 1 95 48 GLY B CA 1
ATOM 1476 C C . GLY B 1 48 ? -21.641 -16.109 -1.984 1 95 48 GLY B C 1
ATOM 1477 O O . GLY B 1 48 ? -22.547 -15.508 -1.402 1 95 48 GLY B O 1
ATOM 1478 N N . ASP B 1 49 ? -20.391 -16.078 -1.459 1 97.25 49 ASP B N 1
ATOM 1479 C CA . ASP B 1 49 ? -19.984 -15.328 -0.278 1 97.25 49 ASP B CA 1
ATOM 1480 C C . ASP B 1 49 ? -18.594 -14.727 -0.466 1 97.25 49 ASP B C 1
ATOM 1482 O O . ASP B 1 49 ? -17.594 -15.43 -0.38 1 97.25 49 ASP B O 1
ATOM 1486 N N . ILE B 1 50 ? -18.531 -13.422 -0.614 1 97 50 ILE B N 1
ATOM 1487 C CA . ILE B 1 50 ? -17.25 -12.781 -0.866 1 97 50 ILE B CA 1
ATOM 1488 C C . ILE B 1 50 ? -16.828 -11.977 0.364 1 97 50 ILE B C 1
ATOM 1490 O O . ILE B 1 50 ? -16 -11.062 0.264 1 97 50 ILE B O 1
ATOM 1494 N N . SER B 1 51 ? -17.516 -12.258 1.561 1 96.69 51 SER B N 1
ATOM 1495 C CA . SER B 1 51 ? -17.172 -11.547 2.791 1 96.69 51 SER B CA 1
ATOM 1496 C C . SER B 1 51 ? -15.789 -11.938 3.291 1 96.69 51 SER B C 1
ATOM 1498 O O . SER B 1 51 ? -15.305 -13.039 3.008 1 96.69 51 SER B O 1
ATOM 1500 N N . PHE B 1 52 ? -15.156 -11.008 3.986 1 97.12 52 PHE B N 1
ATOM 1501 C CA . PHE B 1 52 ? -13.859 -11.281 4.586 1 97.12 52 PHE B CA 1
ATOM 1502 C C . PHE B 1 52 ? -13.914 -12.539 5.449 1 97.12 52 PHE B C 1
ATOM 1504 O O . PHE B 1 52 ? -14.789 -12.672 6.305 1 97.12 52 PHE B O 1
ATOM 1511 N N . GLY B 1 53 ? -13.078 -13.5 5.203 1 95.94 53 GLY B N 1
ATOM 1512 C CA . GLY B 1 53 ? -12.984 -14.703 6.004 1 95.94 53 GLY B CA 1
ATOM 1513 C C . GLY B 1 53 ? -13.844 -15.844 5.477 1 95.94 53 GLY B C 1
ATOM 1514 O O . GLY B 1 53 ? -13.781 -16.969 5.988 1 95.94 53 GLY B O 1
ATOM 1515 N N . SER B 1 54 ? -14.664 -15.617 4.477 1 97.94 54 SER B N 1
ATOM 1516 C CA . SER B 1 54 ? -15.445 -16.703 3.891 1 97.94 54 SER B CA 1
ATOM 1517 C C . SER B 1 54 ? -14.547 -17.75 3.26 1 97.94 54 SER B C 1
ATOM 1519 O O . SER B 1 54 ? -13.383 -17.484 2.963 1 97.94 54 SER B O 1
ATOM 1521 N N . SER B 1 55 ? -15.078 -18.953 3.041 1 98.06 55 SER B N 1
ATOM 1522 C CA . SER B 1 55 ? -14.328 -20.062 2.463 1 98.06 55 SER B CA 1
ATOM 1523 C C . SER B 1 55 ? -13.859 -19.734 1.049 1 98.06 55 SER B C 1
ATOM 1525 O O . SER B 1 55 ? -12.727 -20.047 0.677 1 98.06 55 SER B O 1
ATOM 1527 N N . GLN B 1 56 ? -14.695 -19.109 0.276 1 98.31 56 GLN B N 1
ATOM 1528 C CA . GLN B 1 56 ? -14.328 -18.781 -1.097 1 98.31 56 GLN B CA 1
ATOM 1529 C C . GLN B 1 56 ? -13.188 -17.766 -1.129 1 98.31 56 GLN B C 1
ATOM 1531 O O . GLN B 1 56 ? -12.273 -17.875 -1.949 1 98.31 56 GLN B O 1
ATOM 1536 N N . VAL B 1 57 ? -13.234 -16.797 -0.233 1 98.38 57 VAL B N 1
ATOM 1537 C CA . VAL B 1 57 ? -12.195 -15.773 -0.152 1 98.38 57 VAL B CA 1
ATOM 1538 C C . VAL B 1 57 ? -10.891 -16.406 0.319 1 98.38 57 VAL B C 1
ATOM 1540 O O . VAL B 1 57 ? -9.828 -16.156 -0.267 1 98.38 57 VAL B O 1
ATOM 1543 N N . LYS B 1 58 ? -10.961 -17.266 1.279 1 98.38 58 LYS B N 1
ATOM 1544 C CA . LYS B 1 58 ? -9.773 -17.953 1.786 1 98.38 58 LYS B CA 1
ATOM 1545 C C . LYS B 1 58 ? -9.148 -18.844 0.715 1 98.38 58 LYS B C 1
ATOM 1547 O O . LYS B 1 58 ? -7.934 -18.844 0.529 1 98.38 58 LYS B O 1
ATOM 1552 N N . ASN B 1 59 ? -9.977 -19.594 0.042 1 98.12 59 ASN B N 1
ATOM 1553 C CA . ASN B 1 59 ? -9.484 -20.484 -0.994 1 98.12 59 ASN B CA 1
ATOM 1554 C C . ASN B 1 59 ? -8.82 -19.734 -2.137 1 98.12 59 ASN B C 1
ATOM 1556 O O . ASN B 1 59 ? -7.762 -20.125 -2.621 1 98.12 59 ASN B O 1
ATOM 1560 N N . HIS B 1 60 ? -9.414 -18.594 -2.547 1 98.44 60 HIS B N 1
ATOM 1561 C CA . HIS B 1 60 ? -8.812 -17.828 -3.631 1 98.44 60 HIS B CA 1
ATOM 1562 C C . HIS B 1 60 ? -7.539 -17.125 -3.17 1 98.44 60 HIS B C 1
ATOM 1564 O O . HIS B 1 60 ? -6.594 -16.969 -3.947 1 98.44 60 HIS B O 1
ATOM 1570 N N . GLY B 1 61 ? -7.535 -16.688 -1.883 1 98.56 61 GLY B N 1
ATOM 1571 C CA . GLY B 1 61 ? -6.297 -16.172 -1.326 1 98.56 61 GLY B CA 1
ATOM 1572 C C . GLY B 1 61 ? -5.141 -17.141 -1.427 1 98.56 61 GLY B C 1
ATOM 1573 O O . GLY B 1 61 ? -4.016 -16.766 -1.75 1 98.56 61 GLY B O 1
ATOM 1574 N N . LYS B 1 62 ? -5.461 -18.375 -1.199 1 98.25 62 LYS B N 1
ATOM 1575 C CA . LYS B 1 62 ? -4.453 -19.438 -1.328 1 98.25 62 LYS B CA 1
ATOM 1576 C C . LYS B 1 62 ? -3.988 -19.562 -2.775 1 98.25 62 LYS B C 1
ATOM 1578 O O . LYS B 1 62 ? -2.799 -19.766 -3.035 1 98.25 62 LYS B O 1
ATOM 1583 N N . ILE B 1 63 ? -4.859 -19.469 -3.703 1 98.25 63 ILE B N 1
ATOM 1584 C CA . ILE B 1 63 ? -4.527 -19.562 -5.121 1 98.25 63 ILE B CA 1
ATOM 1585 C C . ILE B 1 63 ? -3.615 -18.406 -5.508 1 98.25 63 ILE B C 1
ATOM 1587 O O . ILE B 1 63 ? -2.625 -18.594 -6.219 1 98.25 63 ILE B O 1
ATOM 1591 N N . VAL B 1 64 ? -3.963 -17.219 -5.059 1 98.44 64 VAL B N 1
ATOM 1592 C CA . VAL B 1 64 ? -3.162 -16.016 -5.324 1 98.44 64 VAL B CA 1
ATOM 1593 C C . VAL B 1 64 ? -1.731 -16.25 -4.84 1 98.44 64 VAL B C 1
ATOM 1595 O O . VAL B 1 64 ? -0.774 -15.992 -5.574 1 98.44 64 VAL B O 1
ATOM 1598 N N . MET B 1 65 ? -1.562 -16.734 -3.586 1 98.69 65 MET B N 1
ATOM 1599 C CA . MET B 1 65 ? -0.23 -16.953 -3.027 1 98.69 65 MET B CA 1
ATOM 1600 C C . MET B 1 65 ? 0.504 -18.062 -3.771 1 98.69 65 MET B C 1
ATOM 1602 O O . MET B 1 65 ? 1.729 -18.016 -3.902 1 98.69 65 MET B O 1
ATOM 1606 N N . GLY B 1 66 ? -0.222 -19.047 -4.293 1 98.5 66 GLY B N 1
ATOM 1607 C CA . GLY B 1 66 ? 0.375 -20.016 -5.199 1 98.5 66 GLY B CA 1
ATOM 1608 C C . GLY B 1 66 ? 0.942 -19.375 -6.457 1 98.5 66 GLY B C 1
ATOM 1609 O O . GLY B 1 66 ? 2 -19.781 -6.941 1 98.5 66 GLY B O 1
ATOM 1610 N N . GLY B 1 67 ? 0.193 -18.391 -7.035 1 98.38 67 GLY B N 1
ATOM 1611 C CA . GLY B 1 67 ? 0.717 -17.625 -8.148 1 98.38 67 GLY B CA 1
ATOM 1612 C C . GLY B 1 67 ? 1.996 -16.891 -7.816 1 98.38 67 GLY B C 1
ATOM 1613 O O . GLY B 1 67 ? 2.93 -16.844 -8.617 1 98.38 67 GLY B O 1
ATOM 1614 N N . ILE B 1 68 ? 2.039 -16.312 -6.645 1 98.75 68 ILE B N 1
ATOM 1615 C CA . ILE B 1 68 ? 3.244 -15.609 -6.211 1 98.75 68 ILE B CA 1
ATOM 1616 C C . ILE B 1 68 ? 4.383 -16.609 -6.023 1 98.75 68 ILE B C 1
ATOM 1618 O O . ILE B 1 68 ? 5.531 -16.328 -6.359 1 98.75 68 ILE B O 1
ATOM 1622 N N . ALA B 1 69 ? 4.105 -17.812 -5.473 1 98.69 69 ALA B N 1
ATOM 1623 C CA . ALA B 1 69 ? 5.105 -18.875 -5.375 1 98.69 69 ALA B CA 1
ATOM 1624 C C . ALA B 1 69 ? 5.688 -19.203 -6.746 1 98.69 69 ALA B C 1
ATOM 1626 O O . ALA B 1 69 ? 6.902 -19.359 -6.887 1 98.69 69 ALA B O 1
ATOM 1627 N N . THR B 1 70 ? 4.828 -19.328 -7.734 1 98.69 70 THR B N 1
ATOM 1628 C CA . THR B 1 70 ? 5.266 -19.594 -9.102 1 98.69 70 THR B CA 1
ATOM 1629 C C . THR B 1 70 ? 6.184 -18.484 -9.602 1 98.69 70 THR B C 1
ATOM 1631 O O . THR B 1 70 ? 7.207 -18.75 -10.234 1 98.69 70 THR B O 1
ATOM 1634 N N . ALA B 1 71 ? 5.793 -17.234 -9.344 1 98.81 71 ALA B N 1
ATOM 1635 C CA . ALA B 1 71 ? 6.609 -16.094 -9.742 1 98.81 71 ALA B CA 1
ATOM 1636 C C . ALA B 1 71 ? 7.988 -16.141 -9.086 1 98.81 71 ALA B C 1
ATOM 1638 O O . ALA B 1 71 ? 9 -15.898 -9.742 1 98.81 71 ALA B O 1
ATOM 1639 N N . VAL B 1 72 ? 8.039 -16.484 -7.766 1 98.88 72 VAL B N 1
ATOM 1640 C CA . VAL B 1 72 ? 9.312 -16.578 -7.059 1 98.88 72 VAL B CA 1
ATOM 1641 C C . VAL B 1 72 ? 10.164 -17.672 -7.688 1 98.88 72 VAL B C 1
ATOM 1643 O O . VAL B 1 72 ? 11.367 -17.484 -7.914 1 98.88 72 VAL B O 1
ATOM 1646 N N . ALA B 1 73 ? 9.578 -18.797 -8.055 1 98.69 73 ALA B N 1
ATOM 1647 C CA . ALA B 1 73 ? 10.289 -19.922 -8.648 1 98.69 73 ALA B CA 1
ATOM 1648 C C . ALA B 1 73 ? 10.82 -19.562 -10.031 1 98.69 73 ALA B C 1
ATOM 1650 O O . ALA B 1 73 ? 11.828 -20.109 -10.477 1 98.69 73 ALA B O 1
ATOM 1651 N N . ASN B 1 74 ? 10.164 -18.672 -10.703 1 98.62 74 ASN B N 1
ATOM 1652 C CA . ASN B 1 74 ? 10.539 -18.266 -12.047 1 98.62 74 ASN B CA 1
ATOM 1653 C C . ASN B 1 74 ? 11.062 -16.828 -12.07 1 98.62 74 ASN B C 1
ATOM 1655 O O . ASN B 1 74 ? 10.844 -16.094 -13.031 1 98.62 74 ASN B O 1
ATOM 1659 N N . ILE B 1 75 ? 11.695 -16.344 -11.016 1 98.75 75 ILE B N 1
ATOM 1660 C CA . ILE B 1 75 ? 12.031 -14.945 -10.789 1 98.75 75 ILE B CA 1
ATOM 1661 C C . ILE B 1 75 ? 13.023 -14.477 -11.844 1 98.75 75 ILE B C 1
ATOM 1663 O O . ILE B 1 75 ? 13.109 -13.281 -12.141 1 98.75 75 ILE B O 1
ATOM 1667 N N . ASP B 1 76 ? 13.719 -15.406 -12.531 1 98.38 76 ASP B N 1
ATOM 1668 C CA . ASP B 1 76 ? 14.719 -15.047 -13.531 1 98.38 76 ASP B CA 1
ATOM 1669 C C . ASP B 1 76 ? 14.062 -14.805 -14.891 1 98.38 76 ASP B C 1
ATOM 1671 O O . ASP B 1 76 ? 14.68 -14.234 -15.789 1 98.38 76 ASP B O 1
ATOM 1675 N N . ASP B 1 77 ? 12.836 -15.273 -15.078 1 98.06 77 ASP B N 1
ATOM 1676 C CA . ASP B 1 77 ? 12.055 -15.062 -16.297 1 98.06 77 ASP B CA 1
ATOM 1677 C C . ASP B 1 77 ? 10.562 -15.078 -16 1 98.06 77 ASP B C 1
ATOM 1679 O O . ASP B 1 77 ? 9.867 -16.047 -16.344 1 98.06 77 ASP B O 1
ATOM 1683 N N . LEU B 1 78 ? 10.07 -13.961 -15.531 1 98.44 78 LEU B N 1
ATOM 1684 C CA . LEU B 1 78 ? 8.695 -13.852 -15.07 1 98.44 78 LEU B CA 1
ATOM 1685 C C . LEU B 1 78 ? 7.719 -13.93 -16.234 1 98.44 78 LEU B C 1
ATOM 1687 O O . LEU B 1 78 ? 6.648 -14.523 -16.125 1 98.44 78 LEU B O 1
ATOM 1691 N N . THR B 1 79 ? 8.086 -13.305 -17.359 1 97.31 79 THR B N 1
ATOM 1692 C CA . THR B 1 79 ? 7.191 -13.273 -18.516 1 97.31 79 THR B CA 1
ATOM 1693 C C . THR B 1 79 ? 6.863 -14.688 -18.984 1 97.31 79 THR B C 1
ATOM 1695 O O . THR B 1 79 ? 5.691 -15.047 -19.125 1 97.31 79 THR B O 1
ATOM 1698 N N . SER B 1 80 ? 7.859 -15.516 -19.188 1 97.81 80 SER B N 1
ATOM 1699 C CA . SER B 1 80 ? 7.633 -16.891 -19.594 1 97.81 80 SER B CA 1
ATOM 1700 C C . SER B 1 80 ? 7.008 -17.703 -18.469 1 97.81 80 SER B C 1
ATOM 1702 O O . SER B 1 80 ? 6.125 -18.531 -18.703 1 97.81 80 SER B O 1
ATOM 1704 N N . GLY B 1 81 ? 7.426 -17.453 -17.234 1 98.06 81 GLY B N 1
ATOM 1705 C CA . GLY B 1 81 ? 6.984 -18.219 -16.078 1 98.06 81 GLY B CA 1
ATOM 1706 C C . GLY B 1 81 ? 5.523 -18 -15.742 1 98.06 81 GLY B C 1
ATOM 1707 O O . GLY B 1 81 ? 4.863 -18.875 -15.195 1 98.06 81 GLY B O 1
ATOM 1708 N N . LEU B 1 82 ? 4.996 -16.781 -16.094 1 98.19 82 LEU B N 1
ATOM 1709 C CA . LEU B 1 82 ? 3.629 -16.438 -15.719 1 98.19 82 LEU B CA 1
ATOM 1710 C C . LEU B 1 82 ? 2.732 -16.344 -16.953 1 98.19 82 LEU B C 1
ATOM 1712 O O . LEU B 1 82 ? 1.635 -15.781 -16.875 1 98.19 82 LEU B O 1
ATOM 1716 N N . GLN B 1 83 ? 3.182 -16.906 -18.031 1 97.81 83 GLN B N 1
ATOM 1717 C CA . GLN B 1 83 ? 2.494 -16.75 -19.312 1 97.81 83 GLN B CA 1
ATOM 1718 C C . GLN B 1 83 ? 1.074 -17.312 -19.25 1 97.81 83 GLN B C 1
ATOM 1720 O O . GLN B 1 83 ? 0.128 -16.672 -19.719 1 97.81 83 GLN B O 1
ATOM 1725 N N . LYS B 1 84 ? 0.927 -18.484 -18.719 1 97.75 84 LYS B N 1
ATOM 1726 C CA . LYS B 1 84 ? -0.392 -19.094 -18.641 1 97.75 84 LYS B CA 1
ATOM 1727 C C . LYS B 1 84 ? -1.339 -18.266 -17.781 1 97.75 84 LYS B C 1
ATOM 1729 O O . LYS B 1 84 ? -2.5 -18.062 -18.141 1 97.75 84 LYS B O 1
ATOM 1734 N N . LEU B 1 85 ? -0.814 -17.781 -16.641 1 97.75 85 LEU B N 1
ATOM 1735 C CA . LEU B 1 85 ? -1.63 -16.953 -15.773 1 97.75 85 LEU B CA 1
ATOM 1736 C C . LEU B 1 85 ? -1.997 -15.641 -16.453 1 97.75 85 LEU B C 1
ATOM 1738 O O . LEU B 1 85 ? -3.123 -15.164 -16.312 1 97.75 85 LEU B O 1
ATOM 1742 N N . SER B 1 86 ? -1.051 -15.07 -17.156 1 97.81 86 SER B N 1
ATOM 1743 C CA . SER B 1 86 ? -1.324 -13.859 -17.922 1 97.81 86 SER B CA 1
ATOM 1744 C C . SER B 1 86 ? -2.443 -14.078 -18.922 1 97.81 86 SER B C 1
ATOM 1746 O O . SER B 1 86 ? -3.381 -13.281 -19.016 1 97.81 86 SER B O 1
ATOM 1748 N N . GLU B 1 87 ? -2.396 -15.18 -19.625 1 97.69 87 GLU B N 1
ATOM 1749 C CA . GLU B 1 87 ? -3.395 -15.508 -20.641 1 97.69 87 GLU B CA 1
ATOM 1750 C C . GLU B 1 87 ? -4.773 -15.695 -20.016 1 97.69 87 GLU B C 1
ATOM 1752 O O . GLU B 1 87 ? -5.766 -15.156 -20.516 1 97.69 87 GLU B O 1
ATOM 1757 N N . VAL B 1 88 ? -4.879 -16.406 -18.969 1 97.44 88 VAL B N 1
ATOM 1758 C CA . VAL B 1 88 ? -6.148 -16.688 -18.312 1 97.44 88 VAL B CA 1
ATOM 1759 C C . VAL B 1 88 ? -6.766 -15.383 -17.812 1 97.44 88 VAL B C 1
ATOM 1761 O O . VAL B 1 88 ? -7.957 -15.133 -18 1 97.44 88 VAL B O 1
ATOM 1764 N N . HIS B 1 89 ? -5.969 -14.469 -17.172 1 97.62 89 HIS B N 1
ATOM 1765 C CA . HIS B 1 89 ? -6.477 -13.227 -16.594 1 97.62 89 HIS B CA 1
ATOM 1766 C C . HIS B 1 89 ? -6.871 -12.242 -17.703 1 97.62 89 HIS B C 1
ATOM 1768 O O . HIS B 1 89 ? -7.816 -11.469 -17.531 1 97.62 89 HIS B O 1
ATOM 1774 N N . ALA B 1 90 ? -6.219 -12.359 -18.859 1 96.88 90 ALA B N 1
ATOM 1775 C CA . ALA B 1 90 ? -6.492 -11.422 -19.953 1 96.88 90 ALA B CA 1
ATOM 1776 C C . ALA B 1 90 ? -7.699 -11.875 -20.766 1 96.88 90 ALA B C 1
ATOM 1778 O O . ALA B 1 90 ? -8.586 -11.078 -21.062 1 96.88 90 ALA B O 1
ATOM 1779 N N . PHE B 1 91 ? -7.789 -13.125 -21.047 1 96.69 91 PHE B N 1
ATOM 1780 C CA . PHE B 1 91 ? -8.719 -13.555 -22.094 1 96.69 91 PHE B CA 1
ATOM 1781 C C . PHE B 1 91 ? -9.906 -14.281 -21.484 1 96.69 91 PHE B C 1
ATOM 1783 O O . PHE B 1 91 ? -11.031 -14.18 -21.984 1 96.69 91 PHE B O 1
ATOM 1790 N N . ASP B 1 92 ? -9.703 -14.961 -20.438 1 96.56 92 ASP B N 1
ATOM 1791 C CA . ASP B 1 92 ? -10.805 -15.711 -19.828 1 96.56 92 ASP B CA 1
ATOM 1792 C C . ASP B 1 92 ? -11.516 -14.875 -18.766 1 96.56 92 ASP B C 1
ATOM 1794 O O . ASP B 1 92 ? -12.742 -14.758 -18.781 1 96.56 92 ASP B O 1
ATOM 1798 N N . LEU B 1 93 ? -10.719 -14.297 -17.906 1 96.25 93 LEU B N 1
ATOM 1799 C CA . LEU B 1 93 ? -11.289 -13.617 -16.75 1 96.25 93 LEU B CA 1
ATOM 1800 C C . LEU B 1 93 ? -11.484 -12.125 -17.047 1 96.25 93 LEU B C 1
ATOM 1802 O O . LEU B 1 93 ? -12.289 -11.461 -16.391 1 96.25 93 LEU B O 1
ATOM 1806 N N . LYS B 1 94 ? -10.672 -11.625 -17.969 1 96.56 94 LYS B N 1
ATOM 1807 C CA . LYS B 1 94 ? -10.758 -10.25 -18.453 1 96.56 94 LYS B CA 1
ATOM 1808 C C . LYS B 1 94 ? -10.617 -9.25 -17.297 1 96.56 94 LYS B C 1
ATOM 1810 O O . LYS B 1 94 ? -11.43 -8.328 -17.172 1 96.56 94 LYS B O 1
ATOM 1815 N N . VAL B 1 95 ? -9.602 -9.57 -16.422 1 96.94 95 VAL B N 1
ATOM 1816 C CA . VAL B 1 95 ? -9.273 -8.703 -15.297 1 96.94 95 VAL B CA 1
ATOM 1817 C C . VAL B 1 95 ? -8.539 -7.461 -15.797 1 96.94 95 VAL B C 1
ATOM 1819 O O . VAL B 1 95 ? -7.609 -7.559 -16.609 1 96.94 95 VAL B O 1
ATOM 1822 N N . ASP B 1 96 ? -8.992 -6.266 -15.422 1 97.44 96 ASP B N 1
ATOM 1823 C CA . ASP B 1 96 ? -8.203 -5.062 -15.68 1 97.44 96 ASP B CA 1
ATOM 1824 C C . ASP B 1 96 ? -6.82 -5.172 -15.055 1 97.44 96 ASP B C 1
ATOM 1826 O O . ASP B 1 96 ? -6.691 -5.426 -13.852 1 97.44 96 ASP B O 1
ATOM 1830 N N . PRO B 1 97 ? -5.777 -4.988 -15.852 1 96.81 97 PRO B N 1
ATOM 1831 C CA . PRO B 1 97 ? -4.422 -5.219 -15.359 1 96.81 97 PRO B CA 1
ATOM 1832 C C . PRO B 1 97 ? -4.035 -4.262 -14.234 1 96.81 97 PRO B C 1
ATOM 1834 O O . PRO B 1 97 ? -3.133 -4.559 -13.445 1 96.81 97 PRO B O 1
ATOM 1837 N N . ALA B 1 98 ? -4.77 -3.105 -14.078 1 95.69 98 ALA B N 1
ATOM 1838 C CA . ALA B 1 98 ? -4.488 -2.158 -13 1 95.69 98 ALA B CA 1
ATOM 1839 C C . ALA B 1 98 ? -4.742 -2.791 -11.633 1 95.69 98 ALA B C 1
ATOM 1841 O O . ALA B 1 98 ? -4.172 -2.359 -10.633 1 95.69 98 ALA B O 1
ATOM 1842 N N . ASN B 1 99 ? -5.508 -3.865 -11.578 1 97.5 99 ASN B N 1
ATOM 1843 C CA . ASN B 1 99 ? -5.879 -4.484 -10.312 1 97.5 99 ASN B CA 1
ATOM 1844 C C . ASN B 1 99 ? -4.746 -5.344 -9.758 1 97.5 99 ASN B C 1
ATOM 1846 O O . ASN B 1 99 ? -4.742 -5.68 -8.57 1 97.5 99 ASN B O 1
ATOM 1850 N N . PHE B 1 100 ? -3.77 -5.727 -10.594 1 98.25 100 PHE B N 1
ATOM 1851 C CA . PHE B 1 100 ? -2.646 -6.508 -10.094 1 98.25 100 PHE B CA 1
ATOM 1852 C C . PHE B 1 100 ? -1.833 -5.711 -9.078 1 98.25 100 PHE B C 1
ATOM 1854 O O . PHE B 1 100 ? -1.367 -6.258 -8.078 1 98.25 100 PHE B O 1
ATOM 1861 N N . LYS B 1 101 ? -1.723 -4.438 -9.344 1 97.69 101 LYS B N 1
ATOM 1862 C CA . LYS B 1 101 ? -0.988 -3.582 -8.414 1 97.69 101 LYS B CA 1
ATOM 1863 C C . LYS B 1 101 ? -1.746 -3.42 -7.098 1 97.69 101 LYS B C 1
ATOM 1865 O O . LYS B 1 101 ? -1.139 -3.371 -6.027 1 97.69 101 LYS B O 1
ATOM 1870 N N . ILE B 1 102 ? -3.061 -3.326 -7.164 1 98.25 102 ILE B N 1
ATOM 1871 C CA . ILE B 1 102 ? -3.902 -3.205 -5.977 1 98.25 102 ILE B CA 1
ATOM 1872 C C . ILE B 1 102 ? -3.711 -4.426 -5.078 1 98.25 102 ILE B C 1
ATOM 1874 O O . ILE B 1 102 ? -3.475 -4.289 -3.877 1 98.25 102 ILE B O 1
ATOM 1878 N N . LEU B 1 103 ? -3.752 -5.625 -5.668 1 98.75 103 LEU B N 1
ATOM 1879 C CA . LEU B 1 103 ? -3.557 -6.852 -4.902 1 98.75 103 LEU B CA 1
ATOM 1880 C C . LEU B 1 103 ? -2.143 -6.918 -4.336 1 98.75 103 LEU B C 1
ATOM 1882 O O . LEU B 1 103 ? -1.945 -7.328 -3.191 1 98.75 103 LEU B O 1
ATOM 1886 N N . GLY B 1 104 ? -1.146 -6.531 -5.156 1 98.62 104 GLY B N 1
ATOM 1887 C CA . GLY B 1 104 ? 0.227 -6.48 -4.68 1 98.62 104 GLY B CA 1
ATOM 1888 C C . GLY B 1 104 ? 0.398 -5.609 -3.449 1 98.62 104 GLY B C 1
ATOM 1889 O O . GLY B 1 104 ? 1.1 -5.988 -2.508 1 98.62 104 GLY B O 1
ATOM 1890 N N . GLN B 1 105 ? -0.263 -4.465 -3.463 1 98.5 105 GLN B N 1
ATOM 1891 C CA . GLN B 1 105 ? -0.18 -3.555 -2.326 1 98.5 105 GLN B CA 1
ATOM 1892 C C . GLN B 1 105 ? -0.8 -4.172 -1.077 1 98.5 105 GLN B C 1
ATOM 1894 O O . GLN B 1 105 ? -0.294 -3.986 0.031 1 98.5 105 GLN B O 1
ATOM 1899 N N . CYS B 1 106 ? -1.877 -4.918 -1.21 1 98.88 106 CYS B N 1
ATOM 1900 C CA . CYS B 1 106 ? -2.473 -5.59 -0.061 1 98.88 106 CYS B CA 1
ATOM 1901 C C . CYS B 1 106 ? -1.536 -6.66 0.489 1 98.88 106 CYS B C 1
ATOM 1903 O O . CYS B 1 106 ? -1.459 -6.859 1.702 1 98.88 106 CYS B O 1
ATOM 1905 N N . VAL B 1 107 ? -0.838 -7.355 -0.411 1 98.88 107 VAL B N 1
ATOM 1906 C CA . VAL B 1 107 ? 0.136 -8.359 0.012 1 98.88 107 VAL B CA 1
ATOM 1907 C C . VAL B 1 107 ? 1.261 -7.684 0.795 1 98.88 107 VAL B C 1
ATOM 1909 O O . VAL B 1 107 ? 1.712 -8.203 1.817 1 98.88 107 VAL B O 1
ATOM 1912 N N . VAL B 1 108 ? 1.66 -6.527 0.343 1 98.88 108 VAL B N 1
ATOM 1913 C CA . VAL B 1 108 ? 2.701 -5.766 1.026 1 98.88 108 VAL B CA 1
ATOM 1914 C C . VAL B 1 108 ? 2.23 -5.391 2.428 1 98.88 108 VAL B C 1
ATOM 1916 O O . VAL B 1 108 ? 2.947 -5.602 3.408 1 98.88 108 VAL B O 1
ATOM 1919 N N . VAL B 1 109 ? 1.029 -4.887 2.586 1 98.88 109 VAL B N 1
ATOM 1920 C CA . VAL B 1 109 ? 0.469 -4.465 3.865 1 98.88 109 VAL B CA 1
ATOM 1921 C C . VAL B 1 109 ? 0.434 -5.648 4.828 1 98.88 109 VAL B C 1
ATOM 1923 O O . VAL B 1 109 ? 0.897 -5.547 5.969 1 98.88 109 VAL B O 1
ATOM 1926 N N . VAL B 1 110 ? -0.019 -6.773 4.383 1 98.88 110 VAL B N 1
ATOM 1927 C CA . VAL B 1 110 ? -0.186 -7.945 5.238 1 98.88 110 VAL B CA 1
ATOM 1928 C C . VAL B 1 110 ? 1.182 -8.516 5.605 1 98.88 110 VAL B C 1
ATOM 1930 O O . VAL B 1 110 ? 1.391 -8.969 6.734 1 98.88 110 VAL B O 1
ATOM 1933 N N . THR B 1 111 ? 2.141 -8.523 4.641 1 98.75 111 THR B N 1
ATOM 1934 C CA . THR B 1 111 ? 3.5 -8.977 4.91 1 98.75 111 THR B CA 1
ATOM 1935 C C . THR B 1 111 ? 4.148 -8.125 6 1 98.75 111 THR B C 1
ATOM 1937 O O . THR B 1 111 ? 4.719 -8.656 6.953 1 98.75 111 THR B O 1
ATOM 1940 N N . ALA B 1 112 ? 4.023 -6.82 5.855 1 98.75 112 ALA B N 1
ATOM 1941 C CA . ALA B 1 112 ? 4.574 -5.922 6.863 1 98.75 112 ALA B CA 1
ATOM 1942 C C . ALA B 1 112 ? 3.938 -6.172 8.227 1 98.75 112 ALA B C 1
ATOM 1944 O O . ALA B 1 112 ? 4.625 -6.172 9.25 1 98.75 112 ALA B O 1
ATOM 1945 N N . MET B 1 113 ? 2.686 -6.391 8.242 1 98.62 113 MET B N 1
ATOM 1946 C CA . MET B 1 113 ? 1.887 -6.582 9.445 1 98.62 113 MET B CA 1
ATOM 1947 C C . MET B 1 113 ? 2.305 -7.852 10.18 1 98.62 113 MET B C 1
ATOM 1949 O O . MET B 1 113 ? 2.467 -7.844 11.406 1 98.62 113 MET B O 1
ATOM 1953 N N . LEU B 1 114 ? 2.525 -8.883 9.469 1 98.25 114 LEU B N 1
ATOM 1954 C CA . LEU B 1 114 ? 2.727 -10.195 10.07 1 98.25 114 LEU B CA 1
ATOM 1955 C C . LEU B 1 114 ? 4.211 -10.461 10.312 1 98.25 114 LEU B C 1
ATOM 1957 O O . LEU B 1 114 ? 4.566 -11.281 11.164 1 98.25 114 LEU B O 1
ATOM 1961 N N . PHE B 1 115 ? 5.109 -9.805 9.555 1 98.19 115 PHE B N 1
ATOM 1962 C CA . PHE B 1 115 ? 6.543 -10.039 9.656 1 98.19 115 PHE B CA 1
ATOM 1963 C C . PHE B 1 115 ? 7.297 -8.727 9.805 1 98.19 115 PHE B C 1
ATOM 1965 O O . PHE B 1 115 ? 8.25 -8.461 9.062 1 98.19 115 PHE B O 1
ATOM 1972 N N . PRO B 1 116 ? 6.953 -7.961 10.828 1 98 116 PRO B N 1
ATOM 1973 C CA . PRO B 1 116 ? 7.516 -6.613 10.945 1 98 116 PRO B CA 1
ATOM 1974 C C . PRO B 1 116 ? 9.031 -6.621 11.125 1 98 116 PRO B C 1
ATOM 1976 O O . PRO B 1 116 ? 9.719 -5.703 10.664 1 98 116 PRO B O 1
ATOM 1979 N N . LYS B 1 117 ? 9.625 -7.613 11.703 1 97.69 117 LYS B N 1
ATOM 1980 C CA . LYS B 1 117 ? 11.07 -7.676 11.938 1 97.69 117 LYS B CA 1
ATOM 1981 C C . LYS B 1 117 ? 11.812 -8.031 10.648 1 97.69 117 LYS B C 1
ATOM 1983 O O . LYS B 1 117 ? 12.953 -7.613 10.453 1 97.69 117 LYS B O 1
ATOM 1988 N N . ASP B 1 118 ? 11.188 -8.75 9.742 1 98.12 118 ASP B N 1
ATOM 1989 C CA . ASP B 1 118 ? 11.812 -9.203 8.5 1 98.12 118 ASP B CA 1
ATOM 1990 C C . ASP B 1 118 ? 11.594 -8.195 7.375 1 98.12 118 ASP B C 1
ATOM 1992 O O . ASP B 1 118 ? 12.297 -8.227 6.359 1 98.12 118 ASP B O 1
ATOM 1996 N N . PHE B 1 119 ? 10.609 -7.328 7.555 1 98.56 119 PHE B N 1
ATOM 1997 C CA . PHE B 1 119 ? 10.219 -6.441 6.461 1 98.56 119 PHE B CA 1
ATOM 1998 C C . PHE B 1 119 ? 10.883 -5.078 6.613 1 98.56 119 PHE B C 1
ATOM 2000 O O . PHE B 1 119 ? 10.195 -4.055 6.684 1 98.56 119 PHE B O 1
ATOM 2007 N N . THR B 1 120 ? 12.227 -5.066 6.543 1 98.38 120 THR B N 1
ATOM 2008 C CA . THR B 1 120 ? 13.008 -3.834 6.578 1 98.38 120 THR B CA 1
ATOM 2009 C C . THR B 1 120 ? 12.734 -2.988 5.34 1 98.38 120 THR B C 1
ATOM 2011 O O . THR B 1 120 ? 12.188 -3.482 4.352 1 98.38 120 THR B O 1
ATOM 2014 N N . PRO B 1 121 ? 13.117 -1.752 5.348 1 98.25 121 PRO B N 1
ATOM 2015 C CA . PRO B 1 121 ? 12.922 -0.902 4.172 1 98.25 121 PRO B CA 1
ATOM 2016 C C . PRO B 1 121 ? 13.609 -1.454 2.924 1 98.25 121 PRO B C 1
ATOM 2018 O O . PRO B 1 121 ? 13.07 -1.352 1.819 1 98.25 121 PRO B O 1
ATOM 2021 N N . GLU B 1 122 ? 14.781 -2.051 3.1 1 98.31 122 GLU B N 1
ATOM 2022 C CA . GLU B 1 122 ? 15.492 -2.627 1.961 1 98.31 122 GLU B CA 1
ATOM 2023 C C . GLU B 1 122 ? 14.742 -3.832 1.398 1 98.31 122 GLU B C 1
ATOM 2025 O O . GLU B 1 122 ? 14.695 -4.027 0.181 1 98.31 122 GLU B O 1
ATOM 2030 N N . VAL B 1 123 ? 14.18 -4.656 2.266 1 98.75 123 VAL B N 1
ATOM 2031 C CA . VAL B 1 123 ? 13.375 -5.789 1.816 1 98.75 123 VAL B CA 1
ATOM 2032 C C . VAL B 1 123 ? 12.109 -5.277 1.124 1 98.75 123 VAL B C 1
ATOM 2034 O O . VAL B 1 123 ? 11.688 -5.836 0.111 1 98.75 123 VAL B O 1
ATOM 2037 N N . HIS B 1 124 ? 11.523 -4.23 1.685 1 98.81 124 HIS B N 1
ATOM 2038 C CA . HIS B 1 124 ? 10.375 -3.59 1.059 1 98.81 124 HIS B CA 1
ATOM 2039 C C . HIS B 1 124 ? 10.695 -3.145 -0.364 1 98.81 124 HIS B C 1
ATOM 2041 O O . HIS B 1 124 ? 9.898 -3.354 -1.28 1 98.81 124 HIS B O 1
ATOM 2047 N N . VAL B 1 125 ? 11.898 -2.541 -0.631 1 98.56 125 VAL B N 1
ATOM 2048 C CA . VAL B 1 125 ? 12.32 -2.121 -1.961 1 98.56 125 VAL B CA 1
ATOM 2049 C C . VAL B 1 125 ? 12.281 -3.311 -2.918 1 98.56 125 VAL B C 1
ATOM 2051 O O . VAL B 1 125 ? 11.648 -3.248 -3.973 1 98.56 125 VAL B O 1
ATOM 2054 N N . SER B 1 126 ? 12.914 -4.379 -2.5 1 98.81 126 SER B N 1
ATOM 2055 C CA . SER B 1 126 ? 13.055 -5.547 -3.363 1 98.81 126 SER B CA 1
ATOM 2056 C C . SER B 1 126 ? 11.703 -6.203 -3.625 1 98.81 126 SER B C 1
ATOM 2058 O O . SER B 1 126 ? 11.422 -6.637 -4.746 1 98.81 126 SER B O 1
ATOM 2060 N N . PHE B 1 127 ? 10.898 -6.281 -2.586 1 98.88 127 PHE B N 1
ATOM 2061 C CA . PHE B 1 127 ? 9.602 -6.934 -2.709 1 98.88 127 PHE B CA 1
ATOM 2062 C C . PHE B 1 127 ? 8.664 -6.105 -3.578 1 98.88 127 PHE B C 1
ATOM 2064 O O . PHE B 1 127 ? 7.91 -6.656 -4.383 1 98.88 127 PHE B O 1
ATOM 2071 N N . ASP B 1 128 ? 8.688 -4.797 -3.391 1 98.5 128 ASP B N 1
ATOM 2072 C CA . ASP B 1 128 ? 7.891 -3.906 -4.227 1 98.5 128 ASP B CA 1
ATOM 2073 C C . ASP B 1 128 ? 8.289 -4.023 -5.695 1 98.5 128 ASP B C 1
ATOM 2075 O O . ASP B 1 128 ? 7.426 -4.102 -6.574 1 98.5 128 ASP B O 1
ATOM 2079 N N . LYS B 1 129 ? 9.586 -4.023 -5.996 1 98.44 129 LYS B N 1
ATOM 2080 C CA . LYS B 1 129 ? 10.078 -4.203 -7.359 1 98.44 129 LYS B CA 1
ATOM 2081 C C . LYS B 1 129 ? 9.609 -5.531 -7.941 1 98.44 129 LYS B C 1
ATOM 2083 O O . LYS B 1 129 ? 9.188 -5.594 -9.102 1 98.44 129 LYS B O 1
ATOM 2088 N N . PHE B 1 130 ? 9.703 -6.52 -7.105 1 98.88 130 PHE B N 1
ATOM 2089 C CA . PHE B 1 130 ? 9.305 -7.859 -7.52 1 98.88 130 PHE B CA 1
ATOM 2090 C C . PHE B 1 130 ? 7.82 -7.898 -7.867 1 98.88 130 PHE B C 1
ATOM 2092 O O . PHE B 1 130 ? 7.441 -8.359 -8.945 1 98.88 130 PHE B O 1
ATOM 2099 N N . LEU B 1 131 ? 6.957 -7.387 -7.016 1 98.69 131 LEU B N 1
ATOM 2100 C CA . LEU B 1 131 ? 5.516 -7.426 -7.246 1 98.69 131 LEU B CA 1
ATOM 2101 C C . LEU B 1 131 ? 5.133 -6.555 -8.438 1 98.69 131 LEU B C 1
ATOM 2103 O O . LEU B 1 131 ? 4.199 -6.879 -9.18 1 98.69 131 LEU B O 1
ATOM 2107 N N . ALA B 1 132 ? 5.832 -5.461 -8.625 1 98.06 132 ALA B N 1
ATOM 2108 C CA . ALA B 1 132 ? 5.613 -4.641 -9.82 1 98.06 132 ALA B CA 1
ATOM 2109 C C . ALA B 1 132 ? 5.973 -5.41 -11.086 1 98.06 132 ALA B C 1
ATOM 2111 O O . ALA B 1 132 ? 5.254 -5.34 -12.086 1 98.06 132 ALA B O 1
ATOM 2112 N N . ALA B 1 133 ? 7.086 -6.125 -11.047 1 98.44 133 ALA B N 1
ATOM 2113 C CA . ALA B 1 133 ? 7.496 -6.941 -12.188 1 98.44 133 ALA B CA 1
ATOM 2114 C C . ALA B 1 133 ? 6.492 -8.062 -12.445 1 98.44 133 ALA B C 1
ATOM 2116 O O . ALA B 1 133 ? 6.219 -8.398 -13.602 1 98.44 133 ALA B O 1
ATOM 2117 N N . VAL B 1 134 ? 5.957 -8.672 -11.383 1 98.62 134 VAL B N 1
ATOM 2118 C CA . VAL B 1 134 ? 4.922 -9.695 -11.508 1 98.62 134 VAL B CA 1
ATOM 2119 C C . VAL B 1 134 ? 3.691 -9.102 -12.188 1 98.62 134 VAL B C 1
ATOM 2121 O O . VAL B 1 134 ? 3.139 -9.695 -13.117 1 98.62 134 VAL B O 1
ATOM 2124 N N . ALA B 1 135 ? 3.252 -7.922 -11.758 1 98.12 135 ALA B N 1
ATOM 2125 C CA . ALA B 1 135 ? 2.102 -7.254 -12.359 1 98.12 135 ALA B CA 1
ATOM 2126 C C . ALA B 1 135 ? 2.338 -6.984 -13.844 1 98.12 135 ALA B C 1
ATOM 2128 O O . ALA B 1 135 ? 1.436 -7.168 -14.664 1 98.12 135 ALA B O 1
ATOM 2129 N N . LEU B 1 136 ? 3.535 -6.559 -14.164 1 97.44 136 LEU B N 1
ATOM 2130 C CA . LEU B 1 136 ? 3.885 -6.297 -15.555 1 97.44 136 LEU B CA 1
ATOM 2131 C C . LEU B 1 136 ? 3.838 -7.582 -16.375 1 97.44 136 LEU B C 1
ATOM 2133 O O . LEU B 1 136 ? 3.295 -7.594 -17.484 1 97.44 136 LEU B O 1
ATOM 2137 N N . ALA B 1 137 ? 4.375 -8.633 -15.844 1 97.88 137 ALA B N 1
ATOM 2138 C CA . ALA B 1 137 ? 4.371 -9.922 -16.531 1 97.88 137 ALA B CA 1
ATOM 2139 C C . ALA B 1 137 ? 2.945 -10.414 -16.766 1 97.88 137 ALA B C 1
ATOM 2141 O O . ALA B 1 137 ? 2.627 -10.93 -17.844 1 97.88 137 ALA B O 1
ATOM 2142 N N . LEU B 1 138 ? 2.078 -10.25 -15.797 1 97.94 138 LEU B N 1
ATOM 2143 C CA . LEU B 1 138 ? 0.688 -10.68 -15.906 1 97.94 138 LEU B CA 1
ATOM 2144 C C . LEU B 1 138 ? -0.066 -9.828 -16.922 1 97.94 138 LEU B C 1
ATOM 2146 O O . LEU B 1 138 ? -1.074 -10.266 -17.484 1 97.94 138 LEU B O 1
ATOM 2150 N N . SER B 1 139 ? 0.425 -8.648 -17.188 1 96.75 139 SER B N 1
ATOM 2151 C CA . SER B 1 139 ? -0.242 -7.727 -18.094 1 96.75 139 SER B CA 1
ATOM 2152 C C . SER B 1 139 ? 0.275 -7.883 -19.516 1 96.75 139 SER B C 1
ATOM 2154 O O . SER B 1 139 ? -0.177 -7.184 -20.438 1 96.75 139 SER B O 1
ATOM 2156 N N . GLU B 1 140 ? 1.226 -8.75 -19.766 1 92.69 140 GLU B N 1
ATOM 2157 C CA . GLU B 1 140 ? 1.922 -8.875 -21.031 1 92.69 140 GLU B CA 1
ATOM 2158 C C . GLU B 1 140 ? 0.955 -9.234 -22.156 1 92.69 140 GLU B C 1
ATOM 2160 O O . GLU B 1 140 ? 1.109 -8.773 -23.297 1 92.69 140 GLU B O 1
ATOM 2165 N N . LYS B 1 141 ? -0.043 -9.945 -21.906 1 89.12 141 LYS B N 1
ATOM 2166 C CA . LYS B 1 141 ? -0.921 -10.43 -22.969 1 89.12 141 LYS B CA 1
ATOM 2167 C C . LYS B 1 141 ? -2.096 -9.477 -23.188 1 89.12 141 LYS B C 1
ATOM 2169 O O . LYS B 1 141 ? -2.945 -9.711 -24.047 1 89.12 141 LYS B O 1
ATOM 2174 N N . TYR B 1 142 ? -2.15 -8.445 -22.422 1 86.75 142 TYR B N 1
ATOM 2175 C CA . TYR B 1 142 ? -3.176 -7.43 -22.625 1 86.75 142 TYR B CA 1
ATOM 2176 C C . TYR B 1 142 ? -2.824 -6.543 -23.828 1 86.75 142 TYR B C 1
ATOM 2178 O O . TYR B 1 142 ? -3.67 -5.801 -24.312 1 86.75 142 TYR B O 1
ATOM 2186 N N . ARG B 1 143 ? -1.602 -6.602 -24.141 1 70.25 143 ARG B N 1
ATOM 2187 C CA . ARG B 1 143 ? -1.15 -5.781 -25.266 1 70.25 143 ARG B CA 1
ATOM 2188 C C . ARG B 1 143 ? -1.217 -6.562 -26.578 1 70.25 143 ARG B C 1
ATOM 2190 O O . ARG B 1 143 ? -1.12 -7.789 -26.578 1 70.25 143 ARG B O 1
#

Solvent-accessible surface area (backbone atoms only — not comparable to full-atom values): 14956 Å² total; per-residue (Å²): 123,85,78,48,74,66,29,51,51,46,39,53,57,50,42,66,60,45,66,78,42,34,56,62,50,16,22,51,15,46,25,38,35,41,65,59,42,53,83,60,41,71,84,51,69,86,54,91,51,79,49,74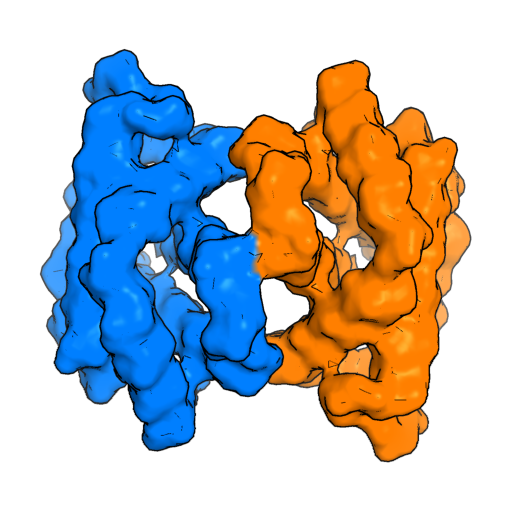,80,28,70,60,30,33,54,48,9,34,50,53,41,49,52,51,51,47,42,62,76,22,63,90,44,41,51,76,60,33,39,68,58,9,46,44,38,43,71,71,64,56,54,64,60,74,50,44,53,54,45,43,50,29,43,50,31,45,47,25,32,77,37,50,88,72,49,40,65,69,44,46,33,26,42,52,50,47,46,51,45,49,35,50,25,42,37,55,61,72,105,124,85,78,47,76,66,30,52,52,47,40,54,56,50,42,67,62,46,65,78,43,33,56,62,50,14,23,52,16,47,25,39,35,42,66,58,42,53,82,60,41,71,83,51,68,84,53,91,50,80,49,74,80,28,68,61,31,32,53,48,10,35,50,53,42,51,51,50,50,48,42,63,76,23,63,92,43,42,50,76,60,33,39,68,59,9,45,44,38,43,70,73,66,56,53,66,62,74,51,44,54,54,47,43,51,30,42,49,31,45,47,26,32,76,35,49,88,72,51,41,66,69,44,46,32,27,42,52,50,48,47,51,47,51,34,51,27,42,36,57,61,70,104

Sequence (286 aa):
MSLTKTDKAAVKALWNKLSKSVDVIGAEAFGRMLLVYPQTKIYFSKWGDISFGSSQVKNHGKIVMGGIATAVANIDDLTSGLQKLSEVHAFDLKVDPANFKILGQCVVVVTAMLFPKDFTPEVHVSFDKFLAAVALALSEKYRMSLTKTDKAAVKALWNKLSKSVDVIGAEAFGRMLLVYPQTKIYFSKWGDISFGSSQVKNHGKIVMGGIATAVANIDDLTSGLQKLSEVHAFDLKVDPANFKILGQCVVVVTAMLFPKDFTPEVHVSFDKFLAAVALALSEKYR

Secondary structure (DSSP, 8-state):
-PPPHHHHHHHHHHHHHHGGGHHHHHHHHHHHHHHH-GGGGGGGTT-S--STT-HHHHHHHHHHHHHHHHHHHTTT-HHHHTHHHHHIIIIIS---THHHHHHHHHHHHHHHHH-TTT--HHHHHHHHHHHHHHHHHHTGGG-/-PPPHHHHHHHHHHHHHHGGGHHHHHHHHHHHHHHH-GGGGGGGTT-S--STT-HHHHHHHHHHHHHHHHHHHTTT-HHHHTHHHHHIIIIIS---THHHHHHHHHHHHHHHHH-TTT--HHHHHHHHHHHHHHHHHHTGGG-